Protein AF-A0A8H7M892-F1 (afdb_monomer)

Mean predicted aligned error: 19.53 Å

Secondary structure (DSSP, 8-state):
--PPP----TTHHHHHHHHHHHHHHHHHHHT-EEEEEETTEEEEEETTT-PBEEESSSS--TTEEEEE-SSS----EEEEE-SSSEEEEETTTTEEEEEGGG---TTPPEEEEE--TT-GGG-B----------SSPP--HHHHHHHHHHHHHHHHHHHHHHHHHHHHHHHHHHHHHHHHHHHHHHHHHT-TTHHHHHHHHHHHHHHHHHHHHHHHHHHHHHHHHHHHHHS--SSPPP--S-SSS-----------------PPP---------------------------------------------------------PPP---------------PPPPP--

Structure (mmCIF, N/CA/C/O backbone):
data_AF-A0A8H7M892-F1
#
_entry.id   AF-A0A8H7M892-F1
#
loop_
_atom_site.group_PDB
_atom_site.id
_atom_site.type_symbol
_atom_site.label_atom_id
_atom_site.label_alt_id
_atom_site.label_comp_id
_atom_site.label_asym_id
_atom_site.label_entity_id
_atom_site.label_seq_id
_atom_site.pdbx_PDB_ins_code
_atom_site.Cartn_x
_atom_site.Cartn_y
_atom_site.Cartn_z
_atom_site.occupancy
_atom_site.B_iso_or_equiv
_atom_site.auth_seq_id
_atom_site.auth_comp_id
_atom_site.auth_asym_id
_atom_site.auth_atom_id
_atom_site.pdbx_PDB_model_num
ATOM 1 N N . MET A 1 1 ? 51.192 41.213 -61.989 1.00 39.09 1 MET A N 1
ATOM 2 C CA . MET A 1 1 ? 50.758 39.803 -61.900 1.00 39.09 1 MET A CA 1
ATOM 3 C C . MET A 1 1 ? 50.882 39.380 -60.449 1.00 39.09 1 MET A C 1
ATOM 5 O O . MET A 1 1 ? 51.997 39.334 -59.954 1.00 39.09 1 MET A O 1
ATOM 9 N N . LEU A 1 2 ? 49.764 39.159 -59.760 1.00 40.09 2 LEU A N 1
ATOM 10 C CA . LEU A 1 2 ? 49.731 38.589 -58.412 1.00 40.09 2 LEU A CA 1
ATOM 11 C C . LEU A 1 2 ? 48.909 37.305 -58.507 1.00 40.09 2 LEU A C 1
ATOM 13 O O . LEU A 1 2 ? 47.739 37.358 -58.877 1.00 40.09 2 LEU A O 1
ATOM 17 N N . ALA A 1 3 ? 49.555 36.170 -58.257 1.00 42.19 3 ALA A N 1
ATOM 18 C CA . ALA A 1 3 ? 48.917 34.866 -58.178 1.00 42.19 3 ALA A CA 1
ATOM 19 C C . ALA A 1 3 ? 48.566 34.595 -56.711 1.00 42.19 3 ALA A C 1
ATOM 21 O O . ALA A 1 3 ? 49.449 34.562 -55.855 1.00 42.19 3 ALA A O 1
ATOM 22 N N . THR A 1 4 ? 47.279 34.437 -56.419 1.00 51.75 4 THR A N 1
ATOM 23 C CA . THR A 1 4 ? 46.769 34.022 -55.110 1.00 51.75 4 THR A CA 1
ATOM 24 C C . THR A 1 4 ? 46.728 32.498 -55.040 1.00 51.75 4 THR A C 1
ATOM 26 O O . THR A 1 4 ? 46.037 31.846 -55.819 1.00 51.75 4 THR A O 1
ATOM 29 N N . SER A 1 5 ? 47.501 31.945 -54.104 1.00 50.25 5 SER A N 1
ATOM 30 C CA . SER A 1 5 ? 47.521 30.524 -53.751 1.00 50.25 5 SER A CA 1
ATOM 31 C C . SER A 1 5 ? 46.254 30.159 -52.974 1.00 50.25 5 SER A C 1
ATOM 33 O O . SER A 1 5 ? 45.922 30.806 -51.982 1.00 50.25 5 SER A O 1
ATOM 35 N N . SER A 1 6 ? 45.545 29.133 -53.442 1.00 57.03 6 SER A N 1
ATOM 36 C CA . SER A 1 6 ? 44.410 28.511 -52.764 1.00 57.03 6 SER A CA 1
ATOM 37 C C . SER A 1 6 ? 44.927 27.297 -51.992 1.00 57.03 6 SER A C 1
ATOM 39 O O . SER A 1 6 ? 45.112 26.226 -52.563 1.00 57.03 6 SER A O 1
ATOM 41 N N . GLU A 1 7 ? 45.173 27.466 -50.694 1.00 59.09 7 GLU A N 1
ATOM 42 C CA . GLU A 1 7 ? 45.377 26.346 -49.772 1.00 59.09 7 GLU A CA 1
ATOM 43 C C . GLU A 1 7 ? 44.010 25.775 -49.378 1.00 59.09 7 GLU A C 1
ATOM 45 O O . GLU A 1 7 ? 43.224 26.400 -48.667 1.00 59.09 7 GLU A O 1
ATOM 50 N N . ALA A 1 8 ? 43.702 24.585 -49.889 1.00 56.28 8 ALA A N 1
ATOM 51 C CA . ALA A 1 8 ? 42.563 23.797 -49.446 1.00 56.28 8 ALA A CA 1
ATOM 52 C C . ALA A 1 8 ? 42.912 23.120 -48.110 1.00 56.28 8 ALA A C 1
ATOM 54 O O . ALA A 1 8 ? 43.904 22.402 -48.033 1.00 56.28 8 ALA A O 1
ATOM 55 N N . TYR A 1 9 ? 42.098 23.339 -47.073 1.00 50.78 9 TYR A N 1
ATOM 56 C CA . TYR A 1 9 ? 42.238 22.724 -45.748 1.00 50.78 9 TYR A CA 1
ATOM 57 C C . TYR A 1 9 ? 41.575 21.328 -45.711 1.00 50.78 9 TYR A C 1
ATOM 59 O O . TYR A 1 9 ? 40.346 21.251 -45.723 1.00 50.78 9 TYR A O 1
ATOM 67 N N . PRO A 1 10 ? 42.324 20.212 -45.605 1.00 55.47 10 PRO A N 1
ATOM 68 C CA . PRO A 1 10 ? 41.753 18.859 -45.597 1.00 55.47 10 PRO A CA 1
ATOM 69 C C . PRO A 1 10 ? 41.253 18.365 -44.220 1.00 55.47 10 PRO A C 1
ATOM 71 O O . PRO A 1 10 ? 40.830 17.219 -44.103 1.00 55.47 10 PRO A O 1
ATOM 74 N N . ASN A 1 11 ? 41.254 19.191 -43.166 1.00 56.25 11 ASN A N 1
ATOM 75 C CA . ASN A 1 11 ? 40.995 18.721 -41.791 1.00 56.25 11 ASN A CA 1
ATOM 76 C C . ASN A 1 11 ? 39.527 18.734 -41.324 1.00 56.25 11 ASN A C 1
ATOM 78 O O . ASN A 1 11 ? 39.235 18.230 -40.244 1.00 56.25 11 ASN A O 1
ATOM 82 N N . GLN A 1 12 ? 38.578 19.240 -42.114 1.00 55.75 12 GLN A N 1
ATOM 83 C CA . GLN A 1 12 ? 37.197 19.420 -41.635 1.00 55.75 12 GLN A CA 1
ATOM 84 C C . GLN A 1 12 ? 36.332 18.143 -41.697 1.00 55.75 12 GLN A C 1
ATOM 86 O O . GLN A 1 12 ? 35.279 18.058 -41.067 1.00 55.75 12 GLN A O 1
ATOM 91 N N . GLN A 1 13 ? 36.770 17.117 -42.432 1.00 56.41 13 GLN A N 1
ATOM 92 C CA . GLN A 1 13 ? 35.988 15.890 -42.629 1.00 56.41 13 GLN A CA 1
ATOM 93 C C . GLN A 1 13 ? 36.158 14.872 -41.485 1.00 56.41 13 GLN A C 1
ATOM 95 O O . GLN A 1 13 ? 35.236 14.106 -41.204 1.00 56.41 13 GLN A O 1
ATOM 100 N N . VAL A 1 14 ? 37.301 14.888 -40.788 1.00 60.62 14 VAL A N 1
ATOM 101 C CA . VAL A 1 14 ? 37.589 13.968 -39.671 1.00 60.62 14 VAL A CA 1
ATOM 102 C C . VAL A 1 14 ? 36.881 14.414 -38.385 1.00 60.62 14 VAL A C 1
ATOM 104 O O . VAL A 1 14 ? 36.340 13.578 -37.662 1.00 60.62 14 VAL A O 1
ATOM 107 N N . GLU A 1 15 ? 36.783 15.723 -38.135 1.00 57.00 15 GLU A N 1
ATOM 108 C CA . GLU A 1 15 ? 36.065 16.259 -36.966 1.00 57.00 15 GLU A CA 1
ATOM 109 C C . GLU A 1 15 ? 34.547 16.015 -37.045 1.00 57.00 15 GLU A C 1
ATOM 111 O O . GLU A 1 15 ? 33.922 15.651 -36.045 1.00 57.00 15 GLU A O 1
ATOM 116 N N . ASN A 1 16 ? 33.953 16.102 -38.241 1.00 56.72 16 ASN A N 1
ATOM 117 C CA . ASN A 1 16 ? 32.520 15.851 -38.433 1.00 56.72 16 ASN A CA 1
ATOM 118 C C . ASN A 1 16 ? 32.127 14.382 -38.194 1.00 56.72 16 ASN A C 1
ATOM 120 O O . ASN A 1 16 ? 31.039 14.116 -37.684 1.00 56.72 16 ASN A O 1
ATOM 124 N N . MET A 1 17 ? 33.012 13.425 -38.497 1.00 46.44 17 MET A N 1
ATOM 125 C CA . MET A 1 17 ? 32.740 11.994 -38.299 1.00 46.44 17 MET A CA 1
ATOM 126 C C . MET A 1 17 ? 32.740 11.603 -36.808 1.00 46.44 17 MET A C 1
ATOM 128 O O . MET A 1 17 ? 31.948 10.760 -36.377 1.00 46.44 17 MET A O 1
ATOM 132 N N . HIS A 1 18 ? 33.575 12.263 -35.998 1.00 56.28 18 HIS A N 1
ATOM 133 C CA . HIS A 1 18 ? 33.650 12.035 -34.552 1.00 56.28 18 HIS A CA 1
ATOM 134 C C . HIS A 1 18 ? 32.430 12.617 -33.800 1.00 56.28 18 HIS A C 1
ATOM 136 O O . HIS A 1 18 ? 31.985 12.059 -32.790 1.00 56.28 18 HIS A O 1
ATOM 142 N N . TYR A 1 19 ? 31.833 13.700 -34.312 1.00 49.53 19 TYR A N 1
ATOM 143 C CA . TYR A 1 19 ? 30.620 14.312 -33.748 1.00 49.53 19 TYR A CA 1
ATOM 144 C C . TYR A 1 19 ? 29.343 13.493 -33.999 1.00 49.53 19 TYR A C 1
ATOM 146 O O . TYR A 1 19 ? 28.510 13.349 -33.105 1.00 49.53 19 TYR A O 1
ATOM 154 N N . THR A 1 20 ? 29.182 12.893 -35.180 1.00 54.59 20 THR A N 1
ATOM 155 C CA . THR A 1 20 ? 27.996 12.065 -35.471 1.00 54.59 20 THR A CA 1
ATOM 156 C C . THR A 1 20 ? 27.984 10.759 -34.677 1.00 54.59 20 THR A C 1
ATOM 158 O O . THR A 1 20 ? 26.937 10.357 -34.171 1.00 54.59 20 THR A O 1
ATOM 161 N N . ALA A 1 21 ? 29.147 10.125 -34.488 1.00 57.72 21 ALA A N 1
ATOM 162 C CA . ALA A 1 21 ? 29.249 8.896 -33.699 1.00 57.72 21 ALA A CA 1
ATOM 163 C C . ALA A 1 21 ? 28.888 9.127 -32.219 1.00 57.72 21 ALA A C 1
ATOM 165 O O . ALA A 1 21 ? 28.194 8.315 -31.608 1.00 57.72 21 ALA A O 1
ATOM 166 N N . THR A 1 22 ? 29.304 10.262 -31.648 1.00 59.00 22 THR A N 1
ATOM 167 C CA . THR A 1 22 ? 29.001 10.615 -30.251 1.00 59.00 22 THR A CA 1
ATOM 168 C C . THR A 1 22 ? 27.529 10.990 -30.038 1.00 59.00 22 THR A C 1
ATOM 170 O O . THR A 1 22 ? 26.956 10.649 -28.998 1.00 59.00 22 THR A O 1
ATOM 173 N N . TYR A 1 23 ? 26.869 11.613 -31.021 1.00 54.88 23 TYR A N 1
ATOM 174 C CA . TYR A 1 23 ? 25.436 11.919 -30.941 1.00 54.88 23 TYR A CA 1
ATOM 175 C C . TYR A 1 23 ? 24.555 10.656 -30.969 1.00 54.88 23 TYR A C 1
ATOM 177 O O . TYR A 1 23 ? 23.665 10.502 -30.132 1.00 54.88 23 TYR A O 1
ATOM 185 N N . GLU A 1 24 ? 24.837 9.703 -31.860 1.00 63.19 24 GLU A N 1
ATOM 186 C CA . GLU A 1 24 ? 24.069 8.449 -31.918 1.00 63.19 24 GLU A CA 1
ATOM 187 C C . GLU A 1 24 ? 24.306 7.568 -30.680 1.00 63.19 24 GLU A C 1
ATOM 189 O O . GLU A 1 24 ? 23.359 7.020 -30.109 1.00 63.19 24 GLU A O 1
ATOM 194 N N . LEU A 1 25 ? 25.545 7.520 -30.172 1.00 61.12 25 LEU A N 1
ATOM 195 C CA . LEU A 1 25 ? 25.858 6.856 -28.901 1.00 61.12 25 LEU A CA 1
ATOM 196 C C . LEU A 1 25 ? 25.096 7.480 -27.723 1.00 61.12 25 LEU A C 1
ATOM 198 O O . LEU A 1 25 ? 24.541 6.758 -26.892 1.00 61.12 25 LEU A O 1
ATOM 202 N N . THR A 1 26 ? 25.019 8.812 -27.647 1.00 61.31 26 THR A N 1
ATOM 203 C CA . THR A 1 26 ? 24.289 9.485 -26.560 1.00 61.31 26 THR A CA 1
ATOM 204 C C . THR A 1 26 ? 22.780 9.309 -26.672 1.00 61.31 26 THR A C 1
ATOM 206 O O . THR A 1 26 ? 22.129 9.151 -25.642 1.00 61.31 26 THR A O 1
ATOM 209 N N . LYS A 1 27 ? 22.211 9.260 -27.880 1.00 72.12 27 LYS A N 1
ATOM 210 C CA . LYS A 1 27 ? 20.790 8.947 -28.085 1.00 72.12 27 LYS A CA 1
ATOM 211 C C . LYS A 1 27 ? 20.458 7.517 -27.648 1.00 72.12 27 LYS A C 1
ATOM 213 O O . LYS A 1 27 ? 19.440 7.304 -26.993 1.00 72.12 27 LYS A O 1
ATOM 218 N N . PHE A 1 28 ? 21.345 6.564 -27.933 1.00 68.81 28 PHE A N 1
ATOM 219 C CA . PHE A 1 28 ? 21.164 5.163 -27.555 1.00 68.81 28 PHE A CA 1
ATOM 220 C C . PHE A 1 28 ? 21.273 4.929 -26.042 1.00 68.81 28 PHE A C 1
ATOM 222 O O . PHE A 1 28 ? 20.534 4.122 -25.487 1.00 68.81 28 PHE A O 1
ATOM 229 N N . LEU A 1 29 ? 22.153 5.647 -25.336 1.00 70.38 29 LEU A N 1
ATOM 230 C CA . LEU A 1 29 ? 22.289 5.499 -23.880 1.00 70.38 29 LEU A CA 1
ATOM 231 C C . LEU A 1 29 ? 21.086 6.051 -23.097 1.00 70.38 29 LEU A C 1
ATOM 233 O O . LEU A 1 29 ? 20.764 5.506 -22.041 1.00 70.38 29 LEU A O 1
ATOM 237 N N . ARG A 1 30 ? 20.374 7.059 -23.627 1.00 80.38 30 ARG A N 1
ATOM 238 C CA . ARG A 1 30 ? 19.186 7.651 -22.972 1.00 80.38 30 ARG A CA 1
ATOM 239 C C . ARG A 1 30 ? 18.051 6.656 -22.761 1.00 80.38 30 ARG A C 1
ATOM 241 O O . ARG A 1 30 ? 17.267 6.829 -21.832 1.00 80.38 30 ARG A O 1
ATOM 248 N N . ILE A 1 31 ? 17.966 5.634 -23.609 1.00 88.56 31 ILE A N 1
ATOM 249 C CA . ILE A 1 31 ? 16.867 4.661 -23.624 1.00 88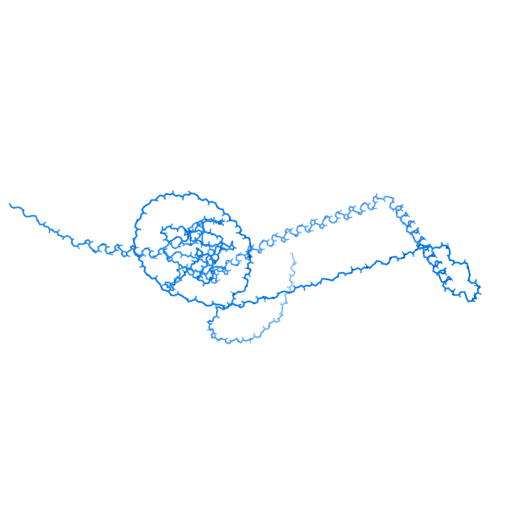.56 31 ILE A CA 1
ATOM 250 C C . ILE A 1 31 ? 17.218 3.329 -22.951 1.00 88.56 31 ILE A C 1
ATOM 252 O O . ILE A 1 31 ? 16.390 2.421 -22.940 1.00 88.56 31 ILE A O 1
ATOM 256 N N . LYS A 1 32 ? 18.421 3.190 -22.379 1.00 92.94 32 LYS A N 1
ATOM 257 C CA . LYS A 1 32 ? 18.807 1.979 -21.648 1.00 92.94 32 LYS A CA 1
ATOM 258 C C . LYS A 1 32 ? 18.407 2.070 -20.181 1.00 92.94 32 LYS A C 1
ATOM 260 O O . LYS A 1 32 ? 18.614 3.094 -19.524 1.00 92.94 32 LYS A O 1
ATOM 265 N N . TRP A 1 33 ? 17.918 0.951 -19.652 1.00 94.88 33 TRP A N 1
ATOM 266 C CA . TRP A 1 33 ? 17.454 0.839 -18.274 1.00 94.88 33 TRP A CA 1
ATOM 267 C C . TRP A 1 33 ? 17.982 -0.434 -17.617 1.00 94.88 33 TRP A C 1
ATOM 269 O O . TRP A 1 33 ? 17.914 -1.513 -18.202 1.00 94.88 33 TRP A O 1
ATOM 279 N N . TYR A 1 34 ? 18.453 -0.312 -16.379 1.00 93.62 34 TYR A N 1
ATOM 280 C CA . TYR A 1 34 ? 18.669 -1.442 -15.485 1.00 93.62 34 TYR A CA 1
ATOM 281 C C . TYR A 1 34 ? 17.374 -1.750 -14.741 1.00 93.62 34 TYR A C 1
ATOM 283 O O . TYR A 1 34 ? 16.758 -0.852 -14.167 1.00 93.62 34 TYR A O 1
ATOM 291 N N . ILE A 1 35 ? 16.972 -3.019 -14.730 1.00 93.69 35 ILE A N 1
ATOM 292 C CA . ILE A 1 35 ? 15.803 -3.505 -13.995 1.00 93.69 35 ILE A CA 1
ATOM 293 C C . ILE A 1 35 ? 16.316 -4.429 -12.895 1.00 93.69 35 ILE A C 1
ATOM 295 O O . ILE A 1 35 ? 16.811 -5.520 -13.171 1.00 93.69 35 ILE A O 1
ATOM 299 N N . GLN A 1 36 ? 16.201 -3.991 -11.647 1.00 91.00 36 GLN A N 1
ATOM 300 C CA . GLN A 1 36 ? 16.708 -4.714 -10.486 1.00 91.00 36 GLN A CA 1
ATOM 301 C C . GLN A 1 36 ? 15.559 -5.070 -9.557 1.00 91.00 36 GLN A C 1
ATOM 303 O O . GLN A 1 36 ? 14.720 -4.231 -9.244 1.00 91.00 36 GLN A O 1
ATOM 308 N N . ARG A 1 37 ? 15.518 -6.315 -9.084 1.00 89.56 37 ARG A N 1
ATOM 309 C CA . ARG A 1 37 ? 14.525 -6.733 -8.091 1.00 89.56 37 ARG A CA 1
ATOM 310 C C . ARG A 1 37 ? 14.767 -5.985 -6.777 1.00 89.56 37 ARG A C 1
ATOM 312 O O . ARG A 1 37 ? 15.890 -5.980 -6.286 1.00 89.56 37 ARG A O 1
ATOM 319 N N . SER A 1 38 ? 13.727 -5.393 -6.199 1.00 85.69 38 SER A N 1
ATOM 320 C CA . SER A 1 38 ? 13.792 -4.770 -4.872 1.00 85.69 38 SER A CA 1
ATOM 321 C C . SER A 1 38 ? 12.447 -4.909 -4.167 1.00 85.69 38 SER A C 1
ATOM 323 O O . SER A 1 38 ? 11.391 -4.766 -4.783 1.00 85.69 38 SER A O 1
ATOM 325 N N . GLY A 1 39 ? 12.475 -5.276 -2.884 1.00 87.44 39 GLY A N 1
ATOM 326 C CA . GLY A 1 39 ? 11.256 -5.530 -2.114 1.00 87.44 39 GLY A CA 1
ATOM 327 C C . GLY A 1 39 ? 10.320 -6.550 -2.783 1.00 87.44 39 GLY A C 1
ATOM 328 O O . GLY A 1 39 ? 10.709 -7.695 -3.040 1.00 87.44 39 GLY A O 1
ATOM 329 N N . LYS A 1 40 ? 9.073 -6.127 -3.038 1.00 88.94 40 LYS A N 1
ATOM 330 C CA . LYS A 1 40 ? 8.034 -6.917 -3.730 1.00 88.94 40 LYS A CA 1
ATOM 331 C C . LYS A 1 40 ? 8.011 -6.708 -5.253 1.00 88.94 40 LYS A C 1
ATOM 333 O O . LYS A 1 40 ? 7.220 -7.360 -5.934 1.00 88.94 40 LYS A O 1
ATOM 338 N N . GLY A 1 41 ? 8.835 -5.810 -5.784 1.00 94.12 41 GLY A N 1
ATOM 339 C CA . GLY A 1 41 ? 8.811 -5.405 -7.184 1.00 94.12 41 GLY A CA 1
ATOM 340 C C . GLY A 1 41 ? 10.211 -5.219 -7.759 1.00 94.12 41 GLY A C 1
ATOM 341 O O . GLY A 1 41 ? 11.135 -5.998 -7.498 1.00 94.12 41 GLY A O 1
ATOM 342 N N . TYR A 1 42 ? 10.340 -4.189 -8.580 1.00 95.00 42 TYR A N 1
ATOM 343 C CA . TYR A 1 42 ? 11.532 -3.840 -9.325 1.00 95.00 42 TYR A CA 1
ATOM 344 C C . TYR A 1 42 ? 11.805 -2.348 -9.195 1.00 95.00 42 TYR A C 1
ATOM 346 O O . TYR A 1 42 ? 10.892 -1.530 -9.245 1.00 95.00 42 TYR A O 1
ATOM 354 N N . LYS A 1 43 ? 13.079 -1.993 -9.108 1.00 94.00 43 LYS A N 1
ATOM 355 C CA . LYS A 1 43 ? 13.559 -0.641 -9.350 1.00 94.00 43 LYS A CA 1
ATOM 356 C C . LYS A 1 43 ? 14.073 -0.574 -10.780 1.00 94.00 43 LYS A C 1
ATOM 358 O O . LYS A 1 43 ? 14.742 -1.496 -11.250 1.00 94.00 43 LYS A O 1
ATOM 363 N N . ILE A 1 44 ? 13.750 0.513 -11.466 1.00 95.19 44 ILE A N 1
ATOM 364 C CA . ILE A 1 44 ? 14.128 0.728 -12.862 1.00 95.19 44 ILE A CA 1
ATOM 365 C C . ILE A 1 44 ? 15.025 1.964 -12.899 1.00 95.19 44 ILE A C 1
ATOM 367 O O . ILE A 1 44 ? 14.578 3.053 -12.551 1.00 95.19 44 ILE A O 1
ATOM 371 N N . LYS A 1 45 ? 16.299 1.804 -13.260 1.00 94.12 45 LYS A N 1
ATOM 372 C CA . LYS A 1 45 ? 17.323 2.860 -13.219 1.00 94.12 45 LYS A CA 1
ATOM 373 C C . LYS A 1 45 ? 17.801 3.183 -14.624 1.00 94.12 45 LYS A C 1
ATOM 375 O O . LYS A 1 45 ? 18.159 2.279 -15.372 1.00 94.12 45 LYS A O 1
ATOM 380 N N . ASN A 1 46 ? 17.819 4.458 -14.994 1.00 93.94 46 ASN A N 1
ATOM 381 C CA . ASN A 1 46 ? 18.356 4.868 -16.285 1.00 93.94 46 ASN A CA 1
ATOM 382 C C . ASN A 1 46 ? 19.879 4.693 -16.293 1.00 93.94 46 ASN A C 1
ATOM 384 O O . ASN A 1 46 ? 20.557 5.144 -15.367 1.00 93.94 46 ASN A O 1
ATOM 388 N N . VAL A 1 47 ? 20.417 4.056 -17.336 1.00 90.12 47 VAL A N 1
ATOM 389 C CA . VAL A 1 47 ? 21.857 3.763 -17.423 1.00 90.12 47 VAL A CA 1
ATOM 390 C C . VAL A 1 47 ? 22.678 5.046 -17.532 1.00 90.12 47 VAL A C 1
ATOM 392 O O . VAL A 1 47 ? 23.731 5.149 -16.911 1.00 90.12 47 VAL A O 1
ATOM 395 N N . GLN A 1 48 ? 22.204 6.034 -18.295 1.00 89.75 48 GLN A N 1
ATOM 396 C CA . GLN A 1 48 ? 22.966 7.253 -18.553 1.00 89.75 48 GLN A CA 1
ATOM 397 C C . GLN A 1 48 ? 22.949 8.225 -17.379 1.00 89.75 48 GLN A C 1
ATOM 399 O O . GLN A 1 48 ? 23.992 8.762 -17.017 1.00 89.75 48 GLN A O 1
ATOM 404 N N . SER A 1 49 ? 21.771 8.506 -16.819 1.00 91.62 49 SER A N 1
ATOM 405 C CA . SER A 1 49 ? 21.660 9.481 -15.731 1.00 91.62 49 SER A CA 1
ATOM 406 C C . SER A 1 49 ? 21.967 8.87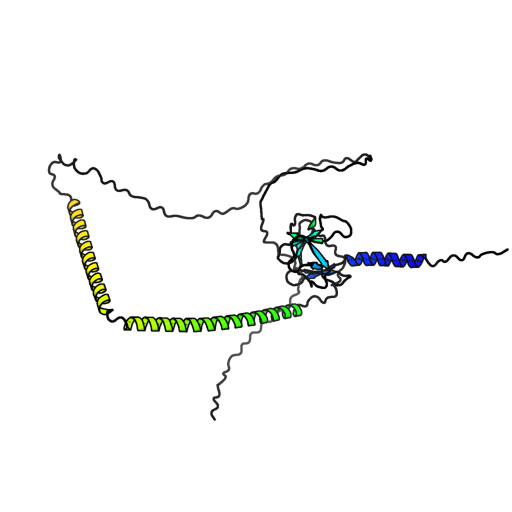5 -14.364 1.00 91.62 49 SER A C 1
ATOM 408 O O . SER A 1 49 ? 22.234 9.611 -13.419 1.00 91.62 49 SER A O 1
ATOM 410 N N . GLY A 1 50 ? 21.901 7.547 -14.233 1.00 91.00 50 GLY A N 1
ATOM 411 C CA . GLY A 1 50 ? 21.987 6.872 -12.942 1.00 91.00 50 GLY A CA 1
ATOM 412 C C . GLY A 1 50 ? 20.797 7.174 -12.025 1.00 91.00 50 GLY A C 1
ATOM 413 O O . GLY A 1 50 ? 20.867 6.907 -10.829 1.00 91.00 50 GLY A O 1
ATOM 414 N N . VAL A 1 51 ? 19.710 7.733 -12.563 1.00 93.62 51 VAL A N 1
ATOM 415 C CA . VAL A 1 51 ? 18.521 8.130 -11.803 1.00 93.62 51 VAL A CA 1
ATOM 416 C C . VAL A 1 51 ? 17.404 7.111 -12.000 1.00 93.62 51 VAL A C 1
ATOM 418 O O . VAL A 1 51 ? 17.243 6.528 -13.075 1.00 93.62 51 VAL A O 1
ATOM 421 N N . TYR A 1 52 ? 16.617 6.901 -10.950 1.00 95.19 52 TYR A N 1
ATOM 422 C CA . TYR A 1 52 ? 15.495 5.975 -10.957 1.00 95.19 52 TYR A CA 1
ATOM 423 C C . TYR A 1 52 ? 14.268 6.535 -11.670 1.00 95.19 52 TYR A C 1
ATOM 425 O O . TYR A 1 52 ? 13.950 7.722 -11.565 1.00 95.19 52 TYR A O 1
ATOM 433 N N . LEU A 1 53 ? 13.560 5.644 -12.359 1.00 96.50 53 LEU A N 1
ATOM 434 C CA . LEU A 1 53 ? 12.206 5.869 -12.828 1.00 96.50 53 LEU A CA 1
ATOM 435 C C . LEU A 1 53 ? 11.292 6.032 -11.611 1.00 96.50 53 LEU A C 1
ATOM 437 O O . LEU A 1 53 ? 11.225 5.150 -10.749 1.00 96.50 53 LEU A O 1
ATOM 441 N N . SER A 1 54 ? 10.597 7.159 -11.545 1.00 96.31 54 SER A N 1
ATOM 442 C CA . SER A 1 54 ? 9.720 7.509 -10.436 1.00 96.31 54 SER A CA 1
ATOM 443 C C . SER A 1 54 ? 8.522 8.326 -10.922 1.00 96.31 54 SER A C 1
ATOM 445 O O . SER A 1 54 ? 8.508 8.880 -12.025 1.00 96.31 54 SER A O 1
ATOM 447 N N . SER A 1 55 ? 7.499 8.378 -10.077 1.00 95.88 55 SER A N 1
ATOM 448 C CA . SER A 1 55 ? 6.363 9.281 -10.236 1.00 95.88 55 SER A CA 1
ATOM 449 C C . SER A 1 55 ? 6.761 10.678 -9.758 1.00 95.88 55 SER A C 1
ATOM 451 O O . SER A 1 55 ? 7.416 10.818 -8.726 1.00 95.88 55 SER A O 1
ATOM 453 N N . TYR A 1 56 ? 6.314 11.725 -10.453 1.00 95.38 56 TYR A N 1
ATOM 454 C CA . TYR A 1 56 ? 6.495 13.115 -9.999 1.00 95.38 56 TYR A CA 1
ATOM 455 C C . TYR A 1 56 ? 5.536 13.519 -8.860 1.00 95.38 56 TYR A C 1
ATOM 457 O O . TYR A 1 56 ? 5.498 14.677 -8.449 1.00 95.38 56 TYR A O 1
ATOM 465 N N . SER A 1 57 ? 4.743 12.577 -8.342 1.00 94.25 57 SER A N 1
ATOM 466 C CA . SER A 1 57 ? 3.867 12.767 -7.185 1.00 94.25 57 SER A CA 1
ATOM 467 C C . SER A 1 57 ? 3.965 11.571 -6.232 1.00 94.25 57 SER A C 1
ATOM 469 O O . SER A 1 57 ? 3.894 10.434 -6.705 1.00 94.25 57 SER A O 1
ATOM 471 N N . PRO A 1 58 ? 4.043 11.794 -4.904 1.00 90.81 58 PRO A N 1
ATOM 472 C CA . PRO A 1 58 ? 3.972 10.718 -3.911 1.00 90.81 58 PRO A CA 1
ATOM 473 C C . PRO A 1 58 ? 2.581 10.071 -3.832 1.00 90.81 58 PRO A C 1
ATOM 475 O O . PRO A 1 58 ? 2.457 8.959 -3.339 1.00 90.81 58 PRO A O 1
ATOM 478 N N . ASN A 1 59 ? 1.545 10.761 -4.321 1.00 94.00 59 ASN A N 1
ATOM 479 C CA . ASN A 1 59 ? 0.171 10.268 -4.405 1.00 94.00 59 ASN A CA 1
ATOM 480 C C . ASN A 1 59 ? -0.288 10.376 -5.867 1.00 94.00 59 ASN A C 1
ATOM 482 O O . ASN A 1 59 ? -0.964 11.352 -6.229 1.00 94.00 59 ASN A O 1
ATOM 486 N N . PRO A 1 60 ? 0.152 9.467 -6.750 1.00 95.38 60 PRO A N 1
ATOM 487 C CA . PRO A 1 60 ? -0.137 9.582 -8.167 1.00 95.38 60 PRO A CA 1
ATOM 488 C C . PRO A 1 60 ? -1.622 9.383 -8.463 1.00 95.38 60 PRO A C 1
ATOM 490 O O . PRO A 1 60 ? -2.273 8.439 -8.019 1.00 95.38 60 PRO A O 1
ATOM 493 N N . LYS A 1 61 ? -2.155 10.280 -9.283 1.00 96.88 61 LYS A N 1
ATOM 494 C CA . LYS A 1 61 ? -3.471 10.170 -9.918 1.00 96.88 61 LYS A CA 1
ATOM 495 C C . LYS A 1 61 ? -3.300 9.808 -11.394 1.00 96.88 61 LYS A C 1
ATOM 497 O O . LYS A 1 61 ? -2.180 9.781 -11.906 1.00 96.88 61 LYS A O 1
ATOM 502 N N . ASN A 1 62 ? -4.404 9.565 -12.089 1.00 97.25 62 ASN A N 1
ATOM 503 C CA . ASN A 1 62 ? -4.364 9.440 -13.545 1.00 97.25 62 ASN A CA 1
ATOM 504 C C . ASN A 1 62 ? -3.773 10.716 -14.163 1.00 97.25 62 ASN A C 1
ATOM 506 O O . ASN A 1 62 ? -3.992 11.809 -13.637 1.00 97.25 62 ASN A O 1
ATOM 510 N N . ALA A 1 63 ? -3.011 10.558 -15.244 1.00 96.75 63 ALA A N 1
ATOM 511 C CA . ALA A 1 63 ? -2.207 11.607 -15.876 1.00 96.75 63 ALA A CA 1
ATOM 512 C C . ALA A 1 63 ? -1.017 12.118 -15.040 1.00 96.75 63 ALA A C 1
ATOM 514 O O . ALA A 1 63 ? -0.447 13.152 -15.376 1.00 96.75 63 ALA A O 1
ATOM 515 N N . THR A 1 64 ? -0.607 11.437 -13.962 1.00 97.50 64 THR A N 1
ATOM 516 C CA . THR A 1 64 ? 0.617 11.843 -13.245 1.00 97.50 64 THR A CA 1
ATOM 517 C C . THR A 1 64 ? 1.838 11.534 -14.107 1.00 97.50 64 THR A C 1
ATOM 519 O O . THR A 1 64 ? 1.987 10.375 -14.491 1.00 97.50 64 THR A O 1
ATOM 522 N N . PRO A 1 65 ? 2.724 12.502 -14.403 1.00 96.69 65 PRO A N 1
ATOM 523 C CA . PRO A 1 65 ? 3.918 12.245 -15.202 1.00 96.69 65 PRO A CA 1
ATOM 524 C C . PRO A 1 65 ? 4.847 11.213 -14.557 1.00 96.69 65 PRO A C 1
ATOM 526 O O . PRO A 1 65 ? 4.998 11.174 -13.330 1.00 96.69 65 PRO A O 1
ATOM 529 N N . VAL A 1 66 ? 5.505 10.416 -15.397 1.00 96.94 66 VAL A N 1
ATOM 530 C CA . VAL A 1 66 ? 6.541 9.451 -15.004 1.00 96.94 66 VAL A CA 1
ATOM 531 C C . VAL A 1 66 ? 7.836 9.778 -15.732 1.00 96.94 66 VAL A C 1
ATOM 533 O O . VAL A 1 66 ? 7.837 10.082 -16.922 1.00 96.94 66 VAL A O 1
ATOM 536 N N . GLY A 1 67 ? 8.958 9.695 -15.025 1.00 95.50 67 GLY A N 1
ATOM 537 C CA . GLY A 1 67 ? 10.273 9.933 -15.606 1.00 95.50 67 GLY A CA 1
ATOM 538 C C . GLY A 1 67 ? 11.387 9.682 -14.605 1.00 95.50 67 GLY A C 1
ATOM 539 O O . GLY A 1 67 ? 11.176 9.073 -13.559 1.00 95.50 67 GLY A O 1
ATOM 540 N N . THR A 1 68 ? 12.596 10.133 -14.923 1.00 94.19 68 THR A N 1
ATOM 541 C CA . THR A 1 68 ? 13.717 10.055 -13.985 1.00 94.19 68 THR A CA 1
ATOM 542 C C . THR A 1 68 ? 13.662 11.214 -12.998 1.00 94.19 68 THR A C 1
ATOM 544 O O . THR A 1 68 ? 13.671 12.370 -13.422 1.00 94.19 68 THR A O 1
ATOM 547 N N . SER A 1 69 ? 13.666 10.931 -11.695 1.00 92.06 69 SER A N 1
ATOM 548 C CA . SER A 1 69 ? 13.676 11.973 -10.664 1.00 92.06 69 SER A CA 1
ATOM 549 C C . SER A 1 69 ? 14.714 11.711 -9.574 1.00 92.06 69 SER A C 1
ATOM 551 O O . SER A 1 69 ? 14.754 10.635 -8.983 1.00 92.06 69 SER A O 1
ATOM 553 N N . LEU A 1 70 ? 15.529 12.731 -9.284 1.00 89.25 70 LEU A N 1
ATOM 554 C CA . LEU A 1 70 ? 16.451 12.743 -8.143 1.00 89.25 70 LEU A CA 1
ATOM 555 C C . LEU A 1 70 ? 15.725 12.987 -6.813 1.00 89.25 70 LEU A C 1
ATOM 557 O O . LEU A 1 70 ? 16.216 12.590 -5.762 1.00 89.25 70 LEU A O 1
ATOM 561 N N . THR A 1 71 ? 14.569 13.652 -6.850 1.00 89.19 71 THR A N 1
ATOM 562 C CA . THR A 1 71 ? 13.838 14.087 -5.653 1.00 89.19 71 THR A CA 1
ATOM 563 C C . THR A 1 71 ? 12.862 13.035 -5.141 1.00 89.19 71 THR A C 1
ATOM 565 O O . THR A 1 71 ? 12.604 12.985 -3.943 1.00 89.19 71 THR A O 1
ATOM 568 N N . HIS A 1 72 ? 12.314 12.194 -6.023 1.00 85.00 72 HIS A N 1
ATOM 569 C CA . HIS A 1 72 ? 11.247 11.249 -5.672 1.00 85.00 72 HIS A CA 1
ATOM 570 C C . HIS A 1 72 ? 11.729 9.835 -5.323 1.00 85.00 72 HIS A C 1
ATOM 572 O O . HIS A 1 72 ? 10.901 8.953 -5.114 1.00 85.00 72 HIS A O 1
ATOM 578 N N . GLY A 1 73 ? 13.045 9.627 -5.199 1.00 83.44 73 GLY A N 1
ATOM 579 C CA . GLY A 1 73 ? 13.637 8.347 -4.802 1.00 83.44 73 GLY A CA 1
ATOM 580 C C . GLY A 1 73 ? 13.290 7.172 -5.733 1.00 83.44 73 GLY A C 1
ATOM 581 O O . GLY A 1 73 ? 12.550 7.326 -6.711 1.00 83.44 73 GLY A O 1
ATOM 582 N N . PRO A 1 74 ? 13.840 5.976 -5.466 1.00 87.94 74 PRO A N 1
ATOM 583 C CA . PRO A 1 74 ? 13.431 4.770 -6.171 1.00 87.94 74 PRO A CA 1
ATOM 584 C C . PRO A 1 74 ? 11.993 4.393 -5.792 1.00 87.94 74 PRO A C 1
ATOM 586 O O . PRO A 1 74 ? 11.652 4.352 -4.611 1.00 87.94 74 PRO A O 1
ATOM 589 N N . ALA A 1 75 ? 11.173 4.084 -6.794 1.00 92.06 75 ALA A N 1
ATOM 590 C CA . ALA A 1 75 ? 9.837 3.527 -6.607 1.00 92.06 75 ALA A CA 1
ATOM 591 C C . ALA A 1 75 ? 9.834 2.009 -6.844 1.00 92.06 75 ALA A C 1
ATOM 593 O O . ALA A 1 75 ? 10.639 1.496 -7.628 1.00 92.06 75 ALA A O 1
ATOM 594 N N . ASP A 1 76 ? 8.905 1.312 -6.186 1.00 93.62 76 ASP A N 1
ATOM 595 C CA . ASP A 1 76 ? 8.648 -0.106 -6.423 1.00 93.62 76 ASP A CA 1
ATOM 596 C C . ASP A 1 76 ? 7.689 -0.266 -7.612 1.00 93.62 76 ASP A C 1
ATOM 598 O O . ASP A 1 76 ? 6.527 0.149 -7.571 1.00 93.62 76 ASP A O 1
ATOM 602 N N . TRP A 1 77 ? 8.190 -0.885 -8.678 1.00 96.88 77 TRP A N 1
ATOM 603 C CA . TRP A 1 77 ? 7.443 -1.178 -9.896 1.00 96.88 77 TRP A CA 1
ATOM 604 C C . TRP A 1 77 ? 7.113 -2.668 -9.986 1.00 96.88 77 TRP A C 1
ATOM 606 O O . TRP A 1 77 ? 7.967 -3.517 -9.738 1.00 96.88 77 TRP A O 1
ATOM 616 N N . HIS A 1 78 ? 5.905 -3.020 -10.408 1.00 96.88 78 HIS A N 1
ATOM 617 C CA . HIS A 1 78 ? 5.532 -4.406 -10.692 1.00 96.88 78 HIS A CA 1
ATOM 618 C C . HIS A 1 78 ? 5.482 -4.635 -12.199 1.00 96.88 78 HIS A C 1
ATOM 620 O O . HIS A 1 78 ? 4.744 -3.965 -12.912 1.00 96.88 78 HIS A O 1
ATOM 626 N N . ILE A 1 79 ? 6.259 -5.597 -12.696 1.00 96.81 79 ILE A N 1
ATOM 627 C CA . ILE A 1 79 ? 6.262 -5.973 -14.112 1.00 96.81 79 ILE A CA 1
ATOM 628 C C . ILE A 1 79 ? 5.401 -7.224 -14.264 1.00 96.81 79 ILE A C 1
ATOM 630 O O . ILE A 1 79 ? 5.767 -8.300 -13.792 1.00 96.81 79 ILE A O 1
ATOM 634 N N . ILE A 1 80 ? 4.244 -7.074 -14.901 1.00 96.00 80 ILE A N 1
ATOM 635 C CA . ILE A 1 80 ? 3.241 -8.132 -15.044 1.00 96.00 80 ILE A CA 1
ATOM 636 C C . ILE A 1 80 ? 3.186 -8.560 -16.504 1.00 96.00 80 ILE A C 1
ATOM 638 O O . ILE A 1 80 ? 3.068 -7.725 -17.398 1.00 96.00 80 ILE A O 1
ATOM 642 N N . ARG A 1 81 ? 3.267 -9.867 -16.756 1.00 95.88 81 ARG A N 1
ATOM 643 C CA . ARG A 1 81 ? 3.188 -10.430 -18.106 1.00 95.88 81 ARG A CA 1
ATOM 644 C C . ARG A 1 81 ? 1.766 -10.305 -18.663 1.00 95.88 81 ARG A C 1
ATOM 646 O O . ARG A 1 81 ? 0.807 -10.676 -17.991 1.00 95.88 81 ARG A O 1
ATOM 653 N N . THR A 1 82 ? 1.645 -9.839 -19.901 1.00 95.25 82 THR A N 1
ATOM 654 C CA . THR A 1 82 ? 0.402 -9.855 -20.685 1.00 95.25 82 THR A CA 1
ATOM 655 C C . THR A 1 82 ? 0.518 -10.870 -21.829 1.00 95.25 82 THR A C 1
ATOM 657 O O . THR A 1 82 ? 1.525 -11.571 -21.954 1.00 95.25 82 THR A O 1
ATOM 660 N N . HIS A 1 83 ? -0.520 -10.997 -22.660 1.00 90.88 83 HIS A N 1
ATOM 661 C CA . HIS A 1 83 ? -0.508 -11.931 -23.792 1.00 90.88 83 HIS A CA 1
ATOM 662 C C . HIS A 1 83 ? 0.530 -11.560 -24.869 1.00 90.88 83 HIS A C 1
ATOM 664 O O . HIS A 1 83 ? 1.018 -12.443 -25.567 1.00 90.88 83 HIS A O 1
ATOM 670 N N . ASP A 1 84 ? 0.903 -10.284 -24.980 1.00 93.19 84 ASP A N 1
ATOM 671 C CA . ASP A 1 84 ? 1.757 -9.747 -26.047 1.00 93.19 84 ASP A CA 1
ATOM 672 C C . ASP A 1 84 ? 2.837 -8.760 -25.556 1.00 93.19 84 ASP A C 1
ATOM 674 O O . ASP A 1 84 ? 3.417 -8.003 -26.340 1.00 93.19 84 ASP A O 1
ATOM 678 N N . GLY A 1 85 ? 3.148 -8.787 -24.261 1.00 95.25 85 GLY A N 1
ATOM 679 C CA . GLY A 1 85 ? 4.185 -7.957 -23.661 1.00 95.25 85 GLY A CA 1
ATOM 680 C C . GLY A 1 85 ? 4.100 -7.942 -22.142 1.00 95.25 85 GLY A C 1
ATOM 681 O O . GLY A 1 85 ? 3.879 -8.972 -21.497 1.00 95.25 85 GLY A O 1
ATOM 682 N N . PHE A 1 86 ? 4.297 -6.759 -21.574 1.00 97.31 86 PHE A N 1
ATOM 683 C CA . PHE A 1 86 ? 4.282 -6.524 -20.141 1.00 97.31 86 PHE A CA 1
ATOM 684 C C . PHE A 1 86 ? 3.547 -5.231 -19.806 1.00 97.31 86 PHE A C 1
ATOM 686 O O . PHE A 1 86 ? 3.595 -4.265 -20.560 1.00 97.31 86 PHE A O 1
ATOM 693 N N . THR A 1 87 ? 2.925 -5.184 -18.637 1.00 97.38 87 THR A N 1
ATOM 694 C CA . THR A 1 87 ? 2.447 -3.949 -18.017 1.00 97.38 87 THR A CA 1
ATOM 695 C C . THR A 1 87 ? 3.369 -3.604 -16.855 1.00 97.38 87 THR A C 1
ATOM 697 O O . THR A 1 87 ? 3.718 -4.478 -16.061 1.00 97.38 87 THR A O 1
ATOM 700 N N . ILE A 1 88 ? 3.766 -2.335 -16.756 1.00 97.75 88 ILE A N 1
ATOM 701 C CA . ILE A 1 88 ? 4.625 -1.827 -15.682 1.00 97.75 88 ILE A CA 1
ATOM 702 C C . ILE A 1 88 ? 3.738 -1.033 -14.725 1.00 97.75 88 ILE A C 1
ATOM 704 O O . ILE A 1 88 ? 3.285 0.055 -15.072 1.00 97.75 88 ILE A O 1
ATOM 708 N N . GLN A 1 89 ? 3.447 -1.596 -13.556 1.00 97.44 89 GLN A N 1
ATOM 709 C CA . GLN A 1 89 ? 2.567 -1.003 -12.552 1.00 97.44 89 GLN A CA 1
ATOM 710 C C . GLN A 1 89 ? 3.339 -0.272 -11.456 1.00 97.44 89 GLN A C 1
ATOM 712 O O . GLN A 1 89 ? 4.416 -0.708 -11.055 1.00 97.44 89 GLN A O 1
ATOM 717 N N . TYR A 1 90 ? 2.775 0.831 -10.971 1.00 96.12 90 TYR A N 1
ATOM 718 C CA . TYR A 1 90 ? 3.306 1.633 -9.875 1.00 96.12 90 TYR A CA 1
ATOM 719 C C . TYR A 1 90 ? 2.673 1.206 -8.547 1.00 96.12 90 TYR A C 1
ATOM 721 O O . TYR A 1 90 ? 1.465 1.379 -8.364 1.00 96.12 90 TYR A O 1
ATOM 729 N N . GLY A 1 91 ? 3.487 0.691 -7.620 1.00 89.75 91 GLY A N 1
ATOM 730 C CA . GLY A 1 91 ? 3.040 0.308 -6.278 1.00 89.75 91 GLY A CA 1
ATOM 731 C C . GLY A 1 91 ? 1.856 -0.671 -6.259 1.00 89.75 91 GLY A C 1
ATOM 732 O O . GLY A 1 91 ? 1.648 -1.450 -7.186 1.00 89.75 91 GLY A O 1
ATOM 733 N N . GLU A 1 92 ? 1.059 -0.623 -5.188 1.00 88.94 92 GLU A N 1
ATOM 734 C CA . GLU A 1 92 ? -0.121 -1.488 -5.000 1.00 88.94 92 GLU A CA 1
ATOM 735 C C . GLU A 1 92 ? -1.433 -0.831 -5.497 1.00 88.94 92 GLU A C 1
ATOM 737 O O . GLU A 1 92 ? -2.496 -1.446 -5.440 1.00 88.94 92 GLU A O 1
ATOM 742 N N . ASP A 1 93 ? -1.368 0.390 -6.044 1.00 87.88 93 ASP A N 1
ATOM 743 C CA . ASP A 1 93 ? -2.536 1.220 -6.398 1.00 87.88 93 ASP A CA 1
ATOM 744 C C . ASP A 1 93 ? -3.196 0.839 -7.736 1.00 87.88 93 ASP A C 1
ATOM 746 O O . ASP A 1 93 ? -4.137 1.496 -8.188 1.00 87.88 93 ASP A O 1
ATOM 750 N N . GLY A 1 94 ? -2.691 -0.198 -8.411 1.00 93.56 94 GLY A N 1
ATOM 751 C CA . GLY A 1 94 ? -3.234 -0.678 -9.683 1.00 93.56 94 GLY A CA 1
ATOM 752 C C . GLY A 1 94 ? -3.081 0.310 -10.844 1.00 93.56 94 GLY A C 1
ATOM 753 O O . GLY A 1 94 ? -3.818 0.210 -11.822 1.00 93.56 94 GLY A O 1
ATOM 754 N N . LYS A 1 95 ? -2.145 1.264 -10.762 1.00 97.31 95 LYS A N 1
ATOM 755 C CA . LYS A 1 95 ? -1.812 2.182 -11.863 1.00 97.31 95 LYS A CA 1
ATOM 756 C C . LYS A 1 95 ? -0.668 1.634 -12.701 1.00 97.31 95 LYS A C 1
ATOM 758 O O . LYS A 1 95 ? 0.230 1.002 -12.159 1.00 97.31 95 LYS A O 1
ATOM 763 N N . ALA A 1 96 ? -0.679 1.885 -14.002 1.00 97.75 96 ALA A N 1
ATOM 764 C CA . ALA A 1 96 ? 0.336 1.455 -14.953 1.00 97.75 96 ALA A CA 1
ATOM 765 C C . ALA A 1 96 ? 0.940 2.632 -15.719 1.00 97.75 96 ALA A C 1
ATOM 767 O O . ALA A 1 96 ? 0.301 3.672 -15.869 1.00 97.75 96 ALA A O 1
ATOM 768 N N . ILE A 1 97 ? 2.166 2.447 -16.214 1.00 97.94 97 ILE A N 1
ATOM 769 C CA . ILE A 1 97 ? 2.776 3.371 -17.168 1.00 97.94 97 ILE A CA 1
ATOM 770 C C . ILE A 1 97 ? 2.002 3.290 -18.487 1.00 97.94 97 ILE A C 1
ATOM 772 O O . ILE A 1 97 ? 1.925 2.231 -19.117 1.00 97.94 97 ILE A O 1
ATOM 776 N N . ASP A 1 98 ? 1.463 4.436 -18.877 1.00 97.56 98 ASP A N 1
ATOM 777 C CA . ASP A 1 98 ? 0.744 4.714 -20.109 1.00 97.56 98 ASP A CA 1
ATOM 778 C C . ASP A 1 98 ? 1.606 5.581 -21.023 1.00 97.56 98 ASP A C 1
ATOM 780 O O . ASP A 1 98 ? 2.115 6.633 -20.615 1.00 97.56 98 ASP A O 1
ATOM 784 N N . LEU A 1 99 ? 1.768 5.134 -22.268 1.00 96.62 99 LEU A N 1
ATOM 785 C CA . LEU A 1 99 ? 2.251 5.993 -23.338 1.00 96.62 99 LEU A CA 1
ATOM 786 C C . LEU A 1 99 ? 1.070 6.819 -23.843 1.00 96.62 99 LEU A C 1
ATOM 788 O O . LEU A 1 99 ? 0.160 6.268 -24.465 1.00 96.62 99 LEU A O 1
ATOM 792 N N . HIS A 1 100 ? 1.103 8.131 -23.614 1.00 92.75 100 HIS A N 1
ATOM 793 C CA . HIS A 1 100 ? -0.046 8.999 -23.849 1.00 92.75 100 HIS A CA 1
ATOM 794 C C . HIS A 1 100 ? -0.599 8.843 -25.276 1.00 92.75 100 HIS A C 1
ATOM 796 O O . HIS A 1 100 ? 0.100 9.078 -26.265 1.00 92.75 100 HIS A O 1
ATOM 802 N N . HIS A 1 101 ? -1.851 8.384 -25.381 1.00 92.69 101 HIS A N 1
ATOM 803 C CA . HIS A 1 101 ? -2.543 8.085 -26.645 1.00 92.69 101 HIS A CA 1
ATOM 804 C C . HIS A 1 101 ? -1.847 7.069 -27.576 1.00 92.69 101 HIS A C 1
ATOM 806 O O . HIS A 1 101 ? -2.271 6.903 -28.717 1.00 92.69 101 HIS A O 1
ATOM 812 N N . GLY A 1 102 ? -0.799 6.378 -27.120 1.00 91.38 102 GLY A N 1
ATOM 813 C CA . GLY A 1 102 ? -0.026 5.439 -27.936 1.00 91.38 102 GLY A CA 1
ATOM 814 C C . GLY A 1 102 ? 0.711 6.089 -29.102 1.00 91.38 102 GLY A C 1
ATOM 815 O O . GLY A 1 102 ? 1.012 5.407 -30.078 1.00 91.38 102 GLY A O 1
ATOM 816 N N . LEU A 1 103 ? 0.957 7.400 -29.038 1.00 89.69 103 LEU A N 1
ATOM 817 C CA . LEU A 1 103 ? 1.614 8.126 -30.119 1.00 89.69 103 LEU A CA 1
ATOM 818 C C . LEU A 1 103 ? 3.120 7.852 -30.111 1.00 89.69 103 LEU A C 1
ATOM 820 O O . LEU A 1 103 ? 3.795 8.055 -29.100 1.00 89.69 103 LEU A O 1
ATOM 824 N N . ASP A 1 104 ? 3.650 7.450 -31.264 1.00 88.44 104 ASP A N 1
ATOM 825 C CA . ASP A 1 104 ? 5.086 7.268 -31.498 1.00 88.44 104 ASP A CA 1
ATOM 826 C C . ASP A 1 104 ? 5.722 8.568 -32.014 1.00 88.44 104 ASP A C 1
ATOM 828 O O . ASP A 1 104 ? 6.258 8.663 -33.117 1.00 88.44 104 ASP A O 1
ATOM 832 N N . THR A 1 105 ? 5.566 9.639 -31.237 1.00 90.12 105 THR A N 1
ATOM 833 C CA . THR A 1 105 ? 6.181 10.937 -31.528 1.00 90.12 105 THR A CA 1
ATOM 834 C C . THR A 1 105 ? 7.236 11.246 -30.481 1.00 90.12 105 THR A C 1
ATOM 836 O O . THR A 1 105 ? 6.999 11.087 -29.283 1.00 90.12 105 THR A O 1
ATOM 839 N N . ALA A 1 106 ? 8.402 11.728 -30.913 1.00 86.62 106 ALA A N 1
ATOM 840 C CA . ALA A 1 106 ? 9.468 12.114 -29.997 1.00 86.62 106 ALA A CA 1
ATOM 841 C C . ALA A 1 106 ? 8.963 13.134 -28.961 1.00 86.62 106 ALA A C 1
ATOM 843 O O . ALA A 1 106 ? 8.328 14.128 -29.309 1.00 86.62 106 ALA A O 1
ATOM 844 N N . GLY A 1 107 ? 9.254 12.877 -27.685 1.00 88.75 107 GLY A N 1
ATOM 845 C CA . GLY A 1 107 ? 8.787 13.714 -26.579 1.00 88.75 107 GLY A CA 1
ATOM 846 C C . GLY A 1 107 ? 7.356 13.430 -26.119 1.00 88.75 107 GLY A C 1
ATOM 847 O O . GLY A 1 107 ? 6.875 14.151 -25.248 1.00 88.75 107 GLY A O 1
ATOM 848 N N . ASN A 1 108 ? 6.685 12.399 -26.649 1.00 92.38 108 ASN A N 1
ATOM 849 C CA . ASN A 1 108 ? 5.392 11.978 -26.121 1.00 92.38 108 ASN A CA 1
ATOM 850 C C . ASN A 1 108 ? 5.538 11.596 -24.632 1.00 92.38 108 ASN A C 1
ATOM 852 O O . ASN A 1 108 ? 6.356 10.729 -24.305 1.00 92.38 108 ASN A O 1
ATOM 856 N N . PRO A 1 109 ? 4.812 12.255 -23.714 1.00 93.81 109 PRO A N 1
ATOM 857 C CA . PRO A 1 109 ? 4.971 12.013 -22.288 1.00 93.81 109 PRO A CA 1
ATOM 858 C C . PRO A 1 109 ? 4.428 10.643 -21.869 1.00 93.81 109 PRO A C 1
ATOM 860 O O . PRO A 1 109 ? 3.422 10.152 -22.386 1.00 93.81 109 PRO A O 1
ATOM 863 N N . MET A 1 110 ? 5.075 10.058 -20.863 1.00 97.25 110 MET A N 1
ATOM 864 C CA . MET A 1 110 ? 4.565 8.892 -20.148 1.00 97.25 110 MET A CA 1
ATOM 865 C C . MET A 1 110 ? 3.868 9.342 -18.869 1.00 97.25 110 MET A C 1
ATOM 867 O O . MET A 1 110 ? 4.385 10.190 -18.134 1.00 97.25 110 MET A O 1
ATOM 871 N N . HIS A 1 111 ? 2.721 8.741 -18.576 1.00 97.31 111 HIS A N 1
ATOM 872 C CA . HIS A 1 111 ? 1.959 9.038 -17.369 1.00 97.31 111 HIS A CA 1
ATOM 873 C C . HIS A 1 111 ? 1.535 7.762 -16.652 1.00 97.31 111 HIS A C 1
ATOM 875 O O . HIS A 1 111 ? 1.610 6.667 -17.197 1.00 97.31 111 HIS A O 1
ATOM 881 N N . LEU A 1 112 ? 1.065 7.907 -15.418 1.00 98.00 112 LEU A N 1
ATOM 882 C CA . LEU A 1 112 ? 0.337 6.857 -14.724 1.00 98.00 112 LEU A CA 1
ATOM 883 C C . LEU A 1 112 ? -1.143 6.932 -15.081 1.00 98.00 112 LEU A C 1
ATOM 885 O O . LEU A 1 112 ? -1.754 8.003 -15.022 1.00 98.00 112 LEU A O 1
ATOM 889 N N . TRP A 1 113 ? -1.721 5.782 -15.400 1.00 97.94 113 TRP A N 1
ATOM 890 C CA . TRP A 1 113 ? -3.152 5.606 -15.620 1.00 97.94 113 TRP A CA 1
ATOM 891 C C . TRP A 1 113 ? -3.652 4.339 -14.932 1.00 97.94 113 TRP A C 1
ATOM 893 O O . TRP A 1 113 ? -2.848 3.503 -14.528 1.00 97.94 113 TRP A O 1
ATOM 903 N N . ASP A 1 114 ? -4.963 4.178 -14.765 1.00 97.75 114 ASP A N 1
ATOM 904 C CA . ASP A 1 114 ? -5.512 2.937 -14.212 1.00 97.75 114 ASP A CA 1
ATOM 905 C C . ASP A 1 114 ? -5.162 1.750 -15.119 1.00 97.75 114 ASP A C 1
ATOM 907 O O . ASP A 1 114 ? -5.361 1.797 -16.337 1.00 97.75 114 ASP A O 1
ATOM 911 N N . ALA A 1 115 ? -4.611 0.689 -14.526 1.00 95.56 115 ALA A N 1
ATOM 912 C CA . ALA A 1 115 ? -4.096 -0.437 -15.281 1.00 95.56 115 ALA A CA 1
ATOM 913 C C . ALA A 1 115 ? -5.225 -1.154 -16.019 1.00 95.56 115 ALA A C 1
ATOM 915 O O . ALA A 1 115 ? -6.175 -1.670 -15.432 1.00 95.56 115 ALA A O 1
ATOM 916 N N . ALA A 1 116 ? -5.065 -1.238 -17.331 1.00 93.69 116 ALA A N 1
ATOM 917 C CA . ALA A 1 116 ? -5.995 -1.920 -18.208 1.00 93.69 116 ALA A CA 1
ATOM 918 C C . ALA A 1 116 ? -5.166 -2.762 -19.198 1.00 93.69 116 ALA A C 1
ATOM 920 O O . ALA A 1 116 ? -4.749 -2.237 -20.234 1.00 93.69 116 ALA A O 1
ATOM 921 N N . PRO A 1 117 ? -4.840 -4.029 -18.854 1.00 86.56 117 PRO A N 1
ATOM 922 C CA . PRO A 1 117 ? -3.871 -4.868 -19.579 1.00 86.56 117 PRO A CA 1
ATOM 923 C C . PRO A 1 117 ? -4.208 -5.119 -21.054 1.00 86.56 117 PRO A C 1
ATOM 925 O O . PRO A 1 117 ? -3.341 -5.489 -21.843 1.00 86.56 117 PRO A O 1
ATOM 928 N N . GLN A 1 118 ? -5.475 -4.942 -21.427 1.00 90.94 118 GLN A N 1
ATOM 929 C CA . GLN A 1 118 ? -5.973 -5.064 -22.792 1.00 90.94 118 GLN A CA 1
ATOM 930 C C . GLN A 1 118 ? -5.627 -3.861 -23.684 1.00 90.94 118 GLN A C 1
ATOM 932 O O . GLN A 1 118 ? -5.723 -3.961 -24.905 1.00 90.94 118 GLN A O 1
ATOM 937 N N . HIS A 1 119 ? -5.238 -2.722 -23.104 1.00 94.56 119 HIS A N 1
ATOM 938 C CA . HIS A 1 119 ? -4.947 -1.511 -23.864 1.00 94.56 119 HIS A CA 1
ATOM 939 C C . HIS A 1 119 ? -3.499 -1.502 -24.338 1.00 94.56 119 HIS A C 1
ATOM 941 O O . HIS A 1 119 ? -2.572 -1.598 -23.537 1.00 94.56 119 HIS A O 1
ATOM 947 N N . ALA A 1 120 ? -3.302 -1.305 -25.643 1.00 95.00 120 ALA A N 1
ATOM 948 C CA . ALA A 1 120 ? -1.975 -1.275 -26.254 1.00 95.00 120 ALA A CA 1
ATOM 949 C C . ALA A 1 120 ? -1.037 -0.218 -25.656 1.00 95.00 120 ALA A C 1
ATOM 951 O O . ALA A 1 120 ? 0.163 -0.449 -25.580 1.00 95.00 120 ALA A O 1
ATOM 952 N N . VAL A 1 121 ? -1.594 0.891 -25.171 1.00 95.88 121 VAL A N 1
ATOM 953 C CA . VAL A 1 121 ? -0.863 2.009 -24.556 1.00 95.88 121 VAL A CA 1
ATOM 954 C C . VAL A 1 121 ? -0.212 1.671 -23.207 1.00 95.88 121 VAL A C 1
ATOM 956 O O . VAL A 1 121 ? 0.706 2.364 -22.783 1.00 95.88 121 VAL A O 1
ATOM 959 N N . HIS A 1 122 ? -0.627 0.569 -22.568 1.00 96.38 122 HIS A N 1
ATOM 960 C CA . HIS A 1 122 ? -0.041 0.042 -21.329 1.00 96.38 122 HIS A CA 1
ATOM 961 C C . HIS A 1 122 ? 0.911 -1.142 -21.562 1.00 96.38 122 HIS A C 1
ATOM 963 O O . HIS A 1 122 ? 1.336 -1.793 -20.599 1.00 96.38 122 HIS A O 1
ATOM 969 N N . ARG A 1 123 ? 1.174 -1.494 -22.827 1.00 95.69 123 ARG A N 1
ATOM 970 C CA . ARG A 1 123 ? 1.942 -2.684 -23.191 1.00 95.69 123 ARG A CA 1
ATOM 971 C C . ARG A 1 123 ? 3.353 -2.320 -23.604 1.00 95.69 123 ARG A C 1
ATOM 973 O O . ARG A 1 123 ? 3.583 -1.601 -24.569 1.00 95.69 123 ARG A O 1
ATOM 980 N N . TRP A 1 124 ? 4.292 -2.914 -22.893 1.00 96.38 124 TRP A N 1
ATOM 981 C CA . TRP A 1 124 ? 5.715 -2.688 -23.030 1.00 96.38 124 TRP A CA 1
ATOM 982 C C . TRP A 1 124 ? 6.391 -3.975 -23.486 1.00 96.38 124 TRP A C 1
ATOM 984 O O . TRP A 1 124 ? 6.042 -5.073 -23.045 1.00 96.38 124 TRP A O 1
ATOM 994 N N . LYS A 1 125 ? 7.376 -3.843 -24.371 1.00 95.88 125 LYS A N 1
ATOM 995 C CA . LYS A 1 125 ? 8.278 -4.930 -24.752 1.00 95.88 125 LYS A CA 1
ATOM 996 C C . LYS A 1 125 ? 9.656 -4.613 -24.198 1.00 95.88 125 LYS A C 1
ATOM 998 O O . LYS A 1 125 ? 10.127 -3.488 -24.330 1.00 95.88 125 LYS A O 1
ATOM 1003 N N . PHE A 1 126 ? 10.286 -5.604 -23.583 1.00 94.81 126 PHE A N 1
ATOM 1004 C CA . PHE A 1 126 ? 11.659 -5.486 -23.112 1.00 94.81 126 PHE A CA 1
ATOM 1005 C C . PHE A 1 126 ? 12.586 -6.189 -24.090 1.00 94.81 126 PHE A C 1
ATOM 1007 O O . PHE A 1 126 ? 12.387 -7.361 -24.408 1.00 94.81 126 PHE A O 1
ATOM 1014 N N . GLU A 1 127 ? 13.612 -5.474 -24.527 1.00 94.38 127 GLU A N 1
ATOM 1015 C CA . GLU A 1 127 ? 14.717 -6.032 -25.288 1.00 94.38 127 GLU A CA 1
ATOM 1016 C C . GLU A 1 127 ? 15.937 -6.135 -24.371 1.00 94.38 127 GLU A C 1
ATOM 1018 O O . GLU A 1 127 ? 16.341 -5.162 -23.732 1.00 94.38 127 GLU A O 1
ATOM 1023 N N . ARG A 1 128 ? 16.507 -7.338 -24.260 1.00 92.44 128 ARG A N 1
ATOM 1024 C CA . ARG A 1 128 ? 17.713 -7.564 -23.459 1.00 92.44 128 ARG A CA 1
ATOM 1025 C C . ARG A 1 128 ? 18.924 -7.124 -24.272 1.00 92.44 128 ARG A C 1
ATOM 1027 O O . ARG A 1 128 ? 19.257 -7.762 -25.262 1.00 92.44 128 ARG A O 1
ATOM 1034 N N . ILE A 1 129 ? 19.586 -6.062 -23.819 1.00 88.88 129 ILE A N 1
ATOM 1035 C CA . ILE A 1 129 ? 20.752 -5.480 -24.504 1.00 88.88 129 ILE A CA 1
ATOM 1036 C C . ILE A 1 129 ? 22.077 -6.079 -23.987 1.00 88.88 129 ILE A C 1
ATOM 1038 O O . ILE A 1 129 ? 23.065 -6.091 -24.715 1.00 88.88 129 ILE A O 1
ATOM 1042 N N . GLY A 1 130 ? 22.120 -6.606 -22.758 1.00 87.31 130 GLY A N 1
ATOM 1043 C CA . GLY A 1 130 ? 23.324 -7.215 -22.182 1.00 87.31 130 GLY A CA 1
ATOM 1044 C C . GLY A 1 130 ? 23.118 -7.763 -20.769 1.00 87.31 130 GLY A C 1
ATOM 1045 O O . GLY A 1 130 ? 22.009 -7.705 -20.235 1.00 87.31 130 GLY A O 1
ATOM 1046 N N . ASP A 1 131 ? 24.206 -8.276 -20.186 1.00 80.44 131 ASP A N 1
ATOM 1047 C CA . ASP A 1 131 ? 24.237 -8.948 -18.871 1.00 80.44 131 ASP A CA 1
ATOM 1048 C C . ASP A 1 131 ? 24.902 -8.111 -17.778 1.00 80.44 131 ASP A C 1
ATOM 1050 O O . ASP A 1 131 ? 25.179 -8.593 -16.680 1.00 80.44 131 ASP A O 1
ATOM 1054 N N . GLU A 1 132 ? 25.161 -6.841 -18.077 1.00 81.12 132 GLU A N 1
ATOM 1055 C CA . GLU A 1 132 ? 25.697 -5.898 -17.110 1.00 81.12 132 GLU A CA 1
ATOM 1056 C C . GLU A 1 132 ? 24.673 -5.659 -15.997 1.00 81.12 132 GLU A C 1
ATOM 1058 O O . GLU A 1 132 ? 23.563 -5.167 -16.213 1.00 81.12 132 GLU A O 1
ATOM 1063 N N . VAL A 1 133 ? 25.063 -6.020 -14.777 1.00 68.25 133 VAL A N 1
ATOM 1064 C CA . VAL A 1 133 ? 24.353 -5.637 -13.559 1.00 68.25 133 VAL A CA 1
ATOM 1065 C C . VAL A 1 133 ? 24.676 -4.170 -13.286 1.00 68.25 133 VAL A C 1
ATOM 1067 O O . VAL A 1 133 ? 25.836 -3.780 -13.352 1.00 68.25 133 VAL A O 1
ATOM 1070 N N . GLY A 1 134 ? 23.658 -3.341 -13.046 1.00 65.50 134 GLY A N 1
ATOM 1071 C CA . GLY A 1 134 ? 23.713 -1.875 -13.119 1.00 65.50 134 GLY A CA 1
ATOM 1072 C C . GLY A 1 134 ? 24.555 -1.111 -12.095 1.00 65.50 134 GLY A C 1
ATOM 1073 O O . GLY A 1 134 ? 24.101 -0.083 -11.590 1.00 65.50 134 GLY A O 1
ATOM 1074 N N . GLY A 1 135 ? 25.765 -1.582 -11.790 1.00 56.94 135 GLY A N 1
ATOM 1075 C CA . GLY A 1 135 ? 26.789 -0.937 -10.966 1.00 56.94 135 GLY A CA 1
ATOM 1076 C C . GLY A 1 135 ? 26.459 -0.846 -9.478 1.00 56.94 135 GLY A C 1
ATOM 1077 O O . GLY A 1 135 ? 27.366 -0.784 -8.654 1.00 56.94 135 GLY A O 1
ATOM 1078 N N . GLU A 1 136 ? 25.183 -0.873 -9.108 1.00 62.69 136 GLU A N 1
ATOM 1079 C CA . GLU A 1 136 ? 24.784 -1.083 -7.728 1.00 62.69 136 GLU A CA 1
ATOM 1080 C C . GLU A 1 136 ? 25.048 -2.544 -7.392 1.00 62.69 136 GLU A C 1
ATOM 1082 O O . GLU A 1 136 ? 24.512 -3.447 -8.041 1.00 62.69 136 GLU A O 1
ATOM 1087 N N . ALA A 1 137 ? 25.918 -2.772 -6.402 1.00 60.72 137 ALA A N 1
ATOM 1088 C CA . ALA A 1 137 ? 26.039 -4.076 -5.773 1.00 60.72 137 ALA A CA 1
ATOM 1089 C C . ALA A 1 137 ? 24.613 -4.550 -5.494 1.00 60.72 137 ALA A C 1
ATOM 1091 O O . ALA A 1 137 ? 23.842 -3.817 -4.871 1.00 60.72 137 ALA A O 1
ATOM 1092 N N . ALA A 1 138 ? 24.238 -5.699 -6.067 1.00 62.03 138 ALA A N 1
ATOM 1093 C CA . ALA A 1 138 ? 22.907 -6.249 -5.884 1.00 62.03 138 ALA A CA 1
ATOM 1094 C C . ALA A 1 138 ? 22.599 -6.179 -4.391 1.00 62.03 138 ALA A C 1
ATOM 1096 O O . ALA A 1 138 ? 23.389 -6.726 -3.623 1.00 62.03 138 ALA A O 1
ATOM 1097 N N . GLU A 1 139 ? 21.541 -5.436 -4.024 1.00 63.84 139 GLU A N 1
ATOM 1098 C CA . GLU A 1 139 ? 21.133 -5.206 -2.634 1.00 63.84 139 GLU A CA 1
ATOM 1099 C C . GLU A 1 139 ? 21.338 -6.510 -1.882 1.00 63.84 139 GLU A C 1
ATOM 1101 O O . GLU A 1 139 ? 20.706 -7.528 -2.203 1.00 63.84 139 GLU A O 1
ATOM 1106 N N . THR A 1 140 ? 22.340 -6.510 -1.007 1.00 78.06 140 THR A N 1
ATOM 1107 C CA . THR A 1 140 ? 22.833 -7.770 -0.483 1.00 78.06 140 THR A CA 1
ATOM 1108 C C . THR A 1 140 ? 21.742 -8.352 0.404 1.00 78.06 140 THR A C 1
ATOM 1110 O O . THR A 1 140 ? 20.842 -7.649 0.887 1.00 78.06 140 THR A O 1
ATOM 1113 N N . VAL A 1 141 ? 21.756 -9.668 0.597 1.00 74.50 141 VAL A N 1
ATOM 1114 C CA . VAL A 1 141 ? 20.780 -10.286 1.503 1.00 74.50 141 VAL A CA 1
ATOM 1115 C C . VAL A 1 141 ? 20.920 -9.664 2.902 1.00 74.50 141 VAL A C 1
ATOM 1117 O O . VAL A 1 141 ? 19.926 -9.478 3.598 1.00 74.50 141 VAL A O 1
ATOM 1120 N N . GLU A 1 142 ? 22.132 -9.248 3.255 1.00 76.38 142 GLU A N 1
ATOM 1121 C CA . GLU A 1 142 ? 22.530 -8.554 4.471 1.00 76.38 142 GLU A CA 1
ATOM 1122 C C . GLU A 1 142 ? 21.896 -7.158 4.603 1.00 76.38 142 GLU A C 1
ATOM 1124 O O . GLU A 1 142 ? 21.377 -6.823 5.674 1.00 76.38 142 GLU A O 1
ATOM 1129 N N . ASP A 1 143 ? 21.855 -6.364 3.528 1.00 74.81 143 ASP A N 1
ATOM 1130 C CA . ASP A 1 143 ? 21.189 -5.051 3.524 1.00 74.81 143 ASP A CA 1
ATOM 1131 C C . ASP A 1 143 ? 19.684 -5.206 3.786 1.00 74.81 143 ASP A C 1
ATOM 1133 O O . ASP A 1 143 ? 19.103 -4.519 4.633 1.00 74.81 143 ASP A O 1
ATOM 1137 N N . ARG A 1 144 ? 19.055 -6.193 3.132 1.00 79.12 144 ARG A N 1
ATOM 1138 C CA . ARG A 1 144 ? 17.632 -6.515 3.334 1.00 79.12 144 ARG A CA 1
ATOM 1139 C C . ARG A 1 144 ? 17.350 -6.986 4.756 1.00 79.12 144 ARG A C 1
ATOM 1141 O O . ARG A 1 144 ? 16.346 -6.582 5.345 1.00 79.12 144 ARG A O 1
ATOM 1148 N N . ILE A 1 145 ? 18.222 -7.828 5.314 1.00 83.00 145 ILE A N 1
ATOM 1149 C CA . ILE A 1 145 ? 18.135 -8.271 6.711 1.00 83.00 145 ILE A CA 1
ATOM 1150 C C . ILE A 1 145 ? 18.218 -7.062 7.646 1.00 83.00 145 ILE A C 1
ATOM 1152 O O . ILE A 1 145 ? 17.399 -6.948 8.555 1.00 83.00 145 ILE A O 1
ATOM 1156 N N . SER A 1 146 ? 19.137 -6.130 7.398 1.00 83.69 146 SER A N 1
ATOM 1157 C CA . SER A 1 146 ? 19.322 -4.937 8.232 1.00 83.69 146 SER A CA 1
ATOM 1158 C C . SER A 1 146 ? 18.079 -4.042 8.247 1.00 83.69 146 SER A C 1
ATOM 1160 O O . SER A 1 146 ? 17.617 -3.642 9.318 1.00 83.69 146 SER A O 1
ATOM 1162 N N . VAL A 1 147 ? 17.473 -3.797 7.079 1.00 82.44 147 VAL A N 1
ATOM 1163 C CA . VAL A 1 147 ? 16.217 -3.033 6.971 1.00 82.44 147 VAL A CA 1
ATOM 1164 C C . VAL A 1 147 ? 15.073 -3.730 7.714 1.00 82.44 147 VAL A C 1
ATOM 1166 O O . VAL A 1 147 ? 14.328 -3.082 8.452 1.00 82.44 147 VAL A O 1
ATOM 1169 N N . LEU A 1 148 ? 14.932 -5.049 7.559 1.00 89.88 148 LEU A N 1
ATOM 1170 C CA . LEU A 1 148 ? 13.894 -5.820 8.249 1.00 89.88 148 LEU A CA 1
ATOM 1171 C C . LEU A 1 148 ? 14.090 -5.823 9.769 1.00 89.88 148 LEU A C 1
ATOM 1173 O O . LEU A 1 148 ? 13.121 -5.636 10.506 1.00 89.88 148 LEU A O 1
ATOM 1177 N N . CYS A 1 149 ? 15.324 -5.976 10.248 1.00 92.50 149 CYS A N 1
ATOM 1178 C CA . CYS A 1 149 ? 15.656 -5.902 11.670 1.00 92.50 149 CYS A CA 1
ATOM 1179 C C . CYS A 1 149 ? 15.251 -4.552 12.274 1.00 92.50 149 CYS A C 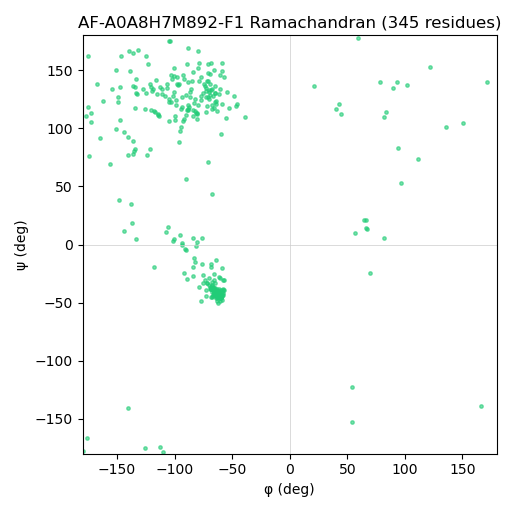1
ATOM 1181 O O . CYS A 1 149 ? 14.632 -4.512 13.339 1.00 92.50 149 CYS A O 1
ATOM 1183 N N . GLU A 1 150 ? 15.524 -3.448 11.576 1.00 89.38 150 GLU A N 1
ATOM 1184 C CA . GLU A 1 150 ? 15.144 -2.112 12.036 1.00 89.38 150 GLU A CA 1
ATOM 1185 C C . GLU A 1 150 ? 13.618 -1.921 12.076 1.00 89.38 150 GLU A C 1
ATOM 1187 O O . GLU A 1 150 ? 13.071 -1.362 13.032 1.00 89.38 150 GLU A O 1
ATOM 1192 N N . GLN A 1 151 ? 12.892 -2.455 11.089 1.00 90.38 151 GLN A N 1
ATOM 1193 C CA . GLN A 1 151 ? 11.427 -2.448 11.097 1.00 90.38 151 GLN A CA 1
ATOM 1194 C C . GLN A 1 151 ? 10.845 -3.268 12.254 1.00 90.38 151 GLN A C 1
ATOM 1196 O O . GLN A 1 151 ? 9.927 -2.794 12.934 1.00 90.38 151 GLN A O 1
ATOM 1201 N N . ILE A 1 152 ? 11.382 -4.466 12.506 1.00 96.12 152 ILE A N 1
ATOM 1202 C CA . ILE A 1 152 ? 10.978 -5.324 13.628 1.00 96.12 152 ILE A CA 1
ATOM 1203 C C . ILE A 1 152 ? 11.220 -4.595 14.950 1.00 96.12 152 ILE A C 1
ATOM 1205 O O . ILE A 1 152 ? 10.318 -4.531 15.784 1.00 96.12 152 ILE A O 1
ATOM 1209 N N . ARG A 1 153 ? 12.388 -3.965 15.116 1.00 97.06 153 ARG A N 1
ATOM 1210 C CA . ARG A 1 153 ? 12.722 -3.172 16.305 1.00 97.06 153 ARG A CA 1
ATOM 1211 C C . ARG A 1 153 ? 11.729 -2.029 16.517 1.00 97.06 153 ARG A C 1
ATOM 1213 O O . ARG A 1 153 ? 11.186 -1.875 17.611 1.00 97.06 153 ARG A O 1
ATOM 1220 N N . LYS A 1 154 ? 11.428 -1.259 15.466 1.00 95.25 154 LYS A N 1
ATOM 1221 C CA . LYS A 1 154 ? 10.450 -0.160 15.514 1.00 95.25 154 LYS A CA 1
ATOM 1222 C C . LYS A 1 154 ? 9.053 -0.652 15.898 1.00 95.25 154 LYS A C 1
ATOM 1224 O O . LYS A 1 154 ? 8.377 -0.008 16.701 1.00 95.25 154 LYS A O 1
ATOM 1229 N N . LYS A 1 155 ? 8.613 -1.785 15.346 1.00 96.44 155 LYS A N 1
ATOM 1230 C CA . LYS A 1 155 ? 7.323 -2.398 15.694 1.00 96.44 155 LYS A CA 1
ATOM 1231 C C . LYS A 1 155 ? 7.307 -2.936 17.124 1.00 96.44 155 LYS A C 1
ATOM 1233 O O . LYS A 1 155 ? 6.311 -2.729 17.808 1.00 96.44 155 LYS A O 1
ATOM 1238 N N . GLY A 1 156 ? 8.407 -3.515 17.603 1.00 97.56 156 GLY A N 1
ATOM 1239 C CA . GLY A 1 156 ? 8.559 -3.945 18.994 1.00 97.56 156 GLY A CA 1
ATOM 1240 C C . GLY A 1 156 ? 8.392 -2.795 19.991 1.00 97.56 156 GLY A C 1
ATOM 1241 O O . GLY A 1 156 ? 7.652 -2.930 20.960 1.00 97.56 156 GLY A O 1
ATOM 1242 N N . ILE A 1 157 ? 8.986 -1.629 19.708 1.00 97.62 157 ILE A N 1
ATOM 1243 C CA . ILE A 1 157 ? 8.807 -0.422 20.537 1.00 97.62 157 ILE A CA 1
ATOM 1244 C C . ILE A 1 157 ? 7.336 0.023 20.559 1.00 97.62 157 ILE A C 1
ATOM 1246 O O . ILE A 1 157 ? 6.806 0.334 21.622 1.00 97.62 157 ILE A O 1
ATOM 1250 N N . GLN A 1 158 ? 6.653 0.026 19.408 1.00 97.12 158 GLN A N 1
ATOM 1251 C CA . GLN A 1 158 ? 5.232 0.400 19.338 1.00 97.12 158 GLN A CA 1
ATOM 1252 C C . GLN A 1 158 ? 4.333 -0.551 20.134 1.00 97.12 158 GLN A C 1
ATOM 1254 O O . GLN A 1 158 ? 3.411 -0.086 20.802 1.00 97.12 158 GLN A O 1
ATOM 1259 N N . ILE A 1 159 ? 4.601 -1.859 20.071 1.00 97.06 159 ILE A N 1
ATOM 1260 C CA . ILE A 1 159 ? 3.873 -2.871 20.846 1.00 97.06 159 ILE A CA 1
ATOM 1261 C C . ILE A 1 159 ? 4.078 -2.622 22.341 1.00 97.06 159 ILE A C 1
ATOM 1263 O O . ILE A 1 159 ? 3.098 -2.446 23.054 1.00 97.06 159 ILE A O 1
ATOM 1267 N N . ALA A 1 160 ? 5.325 -2.458 22.793 1.00 97.88 160 ALA A N 1
ATOM 1268 C CA . ALA A 1 160 ? 5.622 -2.187 24.201 1.00 97.88 160 ALA A CA 1
ATOM 1269 C C . ALA A 1 160 ? 4.931 -0.912 24.725 1.00 97.88 160 ALA A C 1
ATOM 1271 O O . ALA A 1 160 ? 4.430 -0.886 25.849 1.00 97.88 160 ALA A O 1
ATOM 1272 N N . MET A 1 161 ? 4.852 0.143 23.906 1.00 98.19 161 MET A N 1
ATOM 1273 C CA . MET A 1 161 ? 4.102 1.354 24.256 1.00 98.19 161 MET A CA 1
ATOM 1274 C C . MET A 1 161 ? 2.597 1.091 24.390 1.00 98.19 161 MET A C 1
ATOM 1276 O O . MET A 1 161 ? 1.961 1.617 25.303 1.00 98.19 161 MET A O 1
ATOM 1280 N N . LYS A 1 162 ? 2.019 0.291 23.486 1.00 97.75 162 LYS A N 1
ATOM 1281 C CA . LYS A 1 162 ? 0.596 -0.067 23.524 1.00 97.75 162 LYS A CA 1
ATOM 1282 C C . LYS A 1 162 ? 0.263 -0.968 24.710 1.00 97.75 162 LYS A C 1
ATOM 1284 O O . LYS A 1 162 ? -0.761 -0.744 25.346 1.00 97.75 162 LYS A O 1
ATOM 1289 N N . ASP A 1 163 ? 1.145 -1.894 25.061 1.00 98.06 163 ASP A N 1
ATOM 1290 C CA . ASP A 1 163 ? 0.978 -2.755 26.233 1.00 98.06 163 ASP A CA 1
ATOM 1291 C C . ASP A 1 163 ? 1.021 -1.945 27.536 1.00 98.06 163 ASP A C 1
ATOM 1293 O O . ASP A 1 163 ? 0.201 -2.159 28.429 1.00 98.06 163 ASP A O 1
ATOM 1297 N N . ALA A 1 164 ? 1.910 -0.948 27.632 1.00 98.25 164 ALA A N 1
ATOM 1298 C CA . ALA A 1 164 ? 1.926 -0.024 28.765 1.00 98.25 164 ALA A CA 1
ATOM 1299 C C . ALA A 1 164 ? 0.626 0.799 28.860 1.00 98.25 164 ALA A C 1
ATOM 1301 O O . ALA A 1 164 ? 0.084 0.976 29.952 1.00 98.25 164 ALA A O 1
ATOM 1302 N N . GLU A 1 165 ? 0.096 1.267 27.724 1.00 98.50 165 GLU A N 1
ATOM 1303 C CA . GLU A 1 165 ? -1.191 1.968 27.661 1.00 98.50 165 GLU A CA 1
ATOM 1304 C C . GLU A 1 165 ? -2.344 1.070 28.148 1.00 98.50 165 GLU A C 1
ATOM 1306 O O . GLU A 1 165 ? -3.148 1.498 28.979 1.00 98.50 165 GLU A O 1
ATOM 1311 N N . ILE A 1 166 ? -2.401 -0.184 27.689 1.00 98.06 166 ILE A N 1
ATOM 1312 C CA . ILE A 1 166 ? -3.412 -1.167 28.109 1.00 98.06 166 ILE A CA 1
ATOM 1313 C C . ILE A 1 166 ? -3.315 -1.415 29.616 1.00 98.06 166 ILE A C 1
ATOM 1315 O O . ILE A 1 166 ? -4.307 -1.253 30.321 1.00 98.06 166 ILE A O 1
ATOM 1319 N N . LEU A 1 167 ? -2.110 -1.660 30.140 1.00 98.50 167 LEU A N 1
ATOM 1320 C CA . LEU A 1 167 ? -1.896 -1.887 31.570 1.00 98.50 167 LEU A CA 1
ATOM 1321 C C . LEU A 1 167 ? -2.375 -0.705 32.431 1.00 98.50 167 LEU A C 1
ATOM 1323 O O . LEU A 1 167 ? -2.934 -0.898 33.512 1.00 98.50 167 LEU A O 1
ATOM 1327 N N . THR A 1 168 ? -2.168 0.536 31.976 1.00 98.56 168 THR A N 1
ATOM 1328 C CA . THR A 1 168 ? -2.679 1.715 32.698 1.00 98.56 168 THR A CA 1
ATOM 1329 C C . THR A 1 168 ? -4.203 1.804 32.678 1.00 98.56 168 THR A C 1
ATOM 1331 O O . THR A 1 168 ? -4.800 2.151 33.700 1.00 98.56 168 THR A O 1
ATOM 1334 N N . LYS A 1 169 ? -4.840 1.449 31.556 1.00 98.00 169 LYS A N 1
ATOM 1335 C CA . LYS A 1 169 ? -6.302 1.411 31.428 1.00 98.00 169 LYS A CA 1
ATOM 1336 C C . LYS A 1 169 ? -6.919 0.313 32.291 1.00 98.00 169 LYS A C 1
ATOM 1338 O O . LYS A 1 169 ? -7.902 0.588 32.972 1.00 98.00 169 LYS A O 1
ATOM 1343 N N . ASP A 1 170 ? -6.304 -0.864 32.353 1.00 98.12 170 ASP A N 1
ATOM 1344 C CA . ASP A 1 170 ? -6.774 -1.975 33.187 1.00 98.12 170 ASP A CA 1
ATOM 1345 C C . ASP A 1 170 ? -6.745 -1.620 34.678 1.00 98.12 170 ASP A C 1
ATOM 1347 O O . ASP A 1 170 ? -7.697 -1.886 35.409 1.00 98.12 170 ASP A O 1
ATOM 1351 N N . ARG A 1 171 ? -5.693 -0.926 35.133 1.00 98.50 171 ARG A N 1
ATOM 1352 C CA . ARG A 1 171 ? -5.616 -0.417 36.515 1.00 98.50 171 ARG A CA 1
ATOM 1353 C C . ARG A 1 171 ? -6.703 0.608 36.821 1.00 98.50 171 ARG A C 1
ATOM 1355 O O . ARG A 1 171 ? -7.261 0.600 37.917 1.00 98.50 171 ARG A O 1
ATOM 1362 N N . LEU A 1 172 ? -6.989 1.503 35.875 1.00 98.62 172 LEU A N 1
ATOM 1363 C CA . LEU A 1 172 ? -8.054 2.491 36.032 1.00 98.62 172 LEU A CA 1
ATOM 1364 C C . LEU A 1 172 ? -9.428 1.815 36.104 1.00 98.62 172 LEU A C 1
ATOM 1366 O O . LEU A 1 172 ? -10.243 2.191 36.944 1.00 98.62 172 LEU A O 1
ATOM 1370 N N . LEU A 1 173 ? -9.662 0.811 35.258 1.00 98.06 173 LEU A N 1
ATOM 1371 C CA . LEU A 1 173 ? -10.903 0.045 35.244 1.00 98.06 173 LEU A CA 1
ATOM 1372 C C . LEU A 1 173 ? -11.089 -0.717 36.558 1.00 98.06 173 LEU A C 1
ATOM 1374 O O . LEU A 1 173 ? -12.145 -0.601 37.167 1.00 98.06 173 LEU A O 1
ATOM 1378 N N . ALA A 1 174 ? -10.049 -1.392 37.055 1.00 98.12 174 ALA A N 1
ATOM 1379 C CA . ALA A 1 174 ? -10.090 -2.083 38.344 1.00 98.12 174 ALA A CA 1
ATOM 1380 C C . ALA A 1 174 ? -10.414 -1.136 39.513 1.00 98.12 174 ALA A C 1
ATOM 1382 O O . ALA A 1 174 ? -11.217 -1.476 40.377 1.00 98.12 174 ALA A O 1
ATOM 1383 N N . ARG A 1 175 ? -9.850 0.083 39.519 1.00 98.56 175 ARG A N 1
ATOM 1384 C CA . ARG A 1 175 ? -10.196 1.099 40.526 1.00 98.56 175 ARG A CA 1
ATOM 1385 C C . ARG A 1 175 ? -11.663 1.521 40.423 1.00 98.56 175 ARG A C 1
ATOM 1387 O O . ARG A 1 175 ? -12.325 1.650 41.444 1.00 98.56 175 ARG A O 1
ATOM 1394 N N . LYS A 1 176 ? -12.171 1.746 39.208 1.00 98.12 176 LYS A N 1
ATOM 1395 C CA . LYS A 1 176 ? -13.571 2.143 39.002 1.00 98.12 176 LYS A CA 1
ATOM 1396 C C . LYS A 1 176 ? -14.554 1.045 39.383 1.00 98.12 176 LYS A C 1
ATOM 1398 O O . LYS A 1 176 ? -15.593 1.354 39.953 1.00 98.12 176 LYS A O 1
ATOM 1403 N N . GLU A 1 177 ? -14.205 -0.207 39.117 1.00 98.06 177 GLU A N 1
ATOM 1404 C CA . GLU A 1 177 ? -14.974 -1.367 39.563 1.00 98.06 177 GLU A CA 1
ATOM 1405 C C . GLU A 1 177 ? -15.042 -1.422 41.095 1.00 98.06 177 GLU A C 1
ATOM 1407 O O . GLU A 1 177 ? -16.119 -1.593 41.658 1.00 98.06 177 GLU A O 1
ATOM 1412 N N . GLN A 1 178 ? -13.919 -1.184 41.780 1.00 98.44 178 GLN A N 1
ATOM 1413 C CA . GLN A 1 178 ? -13.889 -1.115 43.241 1.00 98.44 178 GLN A CA 1
ATOM 1414 C C . GLN A 1 178 ? -14.745 0.042 43.788 1.00 98.44 178 GLN A C 1
ATOM 1416 O O . GLN A 1 178 ? -15.575 -0.181 44.664 1.00 98.44 178 GLN A O 1
ATOM 1421 N N . GLU A 1 179 ? -14.597 1.258 43.247 1.00 98.06 179 GLU A N 1
ATOM 1422 C CA . GLU A 1 179 ? -15.414 2.422 43.637 1.00 98.06 179 GLU A CA 1
ATOM 1423 C C . GLU A 1 179 ? -16.918 2.145 43.448 1.00 98.06 179 GLU A C 1
ATOM 1425 O O . GLU A 1 179 ? -17.739 2.535 44.279 1.00 98.06 179 GLU A O 1
ATOM 1430 N N . LEU A 1 180 ? -17.291 1.453 42.364 1.00 97.88 180 LEU A N 1
ATOM 1431 C CA . LEU A 1 180 ? -18.676 1.070 42.095 1.00 97.88 180 LEU A CA 1
ATOM 1432 C C . LEU A 1 180 ? -19.192 0.055 43.124 1.00 97.88 180 LEU A C 1
ATOM 1434 O O . LEU A 1 180 ? -20.311 0.201 43.612 1.00 97.88 180 LEU A O 1
ATOM 1438 N N . GLN A 1 181 ? -18.386 -0.949 43.471 1.00 97.25 181 GLN A N 1
ATOM 1439 C CA . GLN A 1 181 ? -18.738 -1.937 44.492 1.00 97.25 181 GLN A CA 1
ATOM 1440 C C . GLN A 1 181 ? -18.913 -1.289 45.872 1.00 97.25 181 GLN A C 1
ATOM 1442 O O . GLN A 1 181 ? -19.909 -1.549 46.545 1.00 97.25 181 GLN A O 1
ATOM 1447 N N . GLU A 1 182 ? -18.016 -0.380 46.261 1.00 97.62 182 GLU A N 1
ATOM 1448 C CA . GLU A 1 182 ? -18.115 0.385 47.512 1.00 97.62 182 GLU A CA 1
ATOM 1449 C C . GLU A 1 182 ? -19.370 1.275 47.544 1.00 97.62 182 GLU A C 1
ATOM 1451 O O . GLU A 1 182 ? -20.083 1.319 48.552 1.00 97.62 182 GLU A O 1
ATOM 1456 N N . ALA A 1 183 ? -19.697 1.941 46.430 1.00 95.75 183 ALA A N 1
ATOM 1457 C CA . ALA A 1 183 ? -20.910 2.749 46.311 1.00 95.75 183 ALA A CA 1
ATOM 1458 C C . ALA A 1 183 ? -22.185 1.895 46.422 1.00 95.75 183 ALA A C 1
ATOM 1460 O O . ALA A 1 183 ? -23.132 2.283 47.110 1.00 95.75 183 ALA A O 1
ATOM 1461 N N . LEU A 1 184 ? -22.208 0.716 45.790 1.00 93.88 184 LEU A N 1
ATOM 1462 C CA . LEU A 1 184 ? -23.328 -0.224 45.885 1.00 93.88 184 LEU A CA 1
ATOM 1463 C C . LEU A 1 184 ? -23.509 -0.765 47.306 1.00 93.88 184 LEU A C 1
ATOM 1465 O O . LEU A 1 184 ? -24.648 -0.888 47.763 1.00 93.88 184 LEU A O 1
ATOM 1469 N N . GLN A 1 185 ? -22.411 -1.051 48.006 1.00 94.50 185 GLN A N 1
ATOM 1470 C CA . GLN A 1 185 ? -22.443 -1.514 49.390 1.00 94.50 185 GLN A CA 1
ATOM 1471 C C . GLN A 1 185 ? -22.931 -0.414 50.340 1.00 94.50 185 GLN A C 1
ATOM 1473 O O . GLN A 1 185 ? -23.852 -0.643 51.122 1.00 94.50 185 GLN A O 1
ATOM 1478 N N . THR A 1 186 ? -22.422 0.810 50.179 1.00 94.75 186 THR A N 1
ATOM 1479 C CA . THR A 1 186 ? -22.896 1.987 50.927 1.00 94.75 186 THR A CA 1
ATOM 1480 C C . THR A 1 186 ? -24.393 2.217 50.706 1.00 94.75 186 THR A C 1
ATOM 1482 O O . THR A 1 186 ? -25.134 2.497 51.644 1.00 94.75 186 THR A O 1
ATOM 1485 N N . HIS A 1 187 ? -24.872 2.057 49.468 1.00 89.81 187 HIS A N 1
ATOM 1486 C CA . HIS A 1 187 ? -26.291 2.201 49.146 1.00 89.81 187 HIS A CA 1
ATOM 1487 C C . HIS A 1 187 ? -27.159 1.092 49.766 1.00 89.81 187 HIS A C 1
ATOM 1489 O O . HIS A 1 187 ? -28.290 1.358 50.166 1.00 89.81 187 HIS A O 1
ATOM 1495 N N . HIS A 1 188 ? -26.645 -0.140 49.875 1.00 85.69 188 HIS A N 1
ATOM 1496 C CA . HIS A 1 188 ? -27.340 -1.225 50.580 1.00 85.69 188 HIS A CA 1
ATOM 1497 C C . HIS A 1 188 ? -27.473 -0.943 52.081 1.00 85.69 188 HIS A C 1
ATOM 1499 O O . HIS A 1 188 ? -28.515 -1.242 52.659 1.00 85.69 188 HIS A O 1
ATOM 1505 N N . GLU A 1 189 ? -26.456 -0.344 52.700 1.00 86.56 189 GLU A N 1
ATOM 1506 C CA . GLU A 1 189 ? -26.472 0.018 54.123 1.00 86.56 189 GLU A CA 1
ATOM 1507 C C . GLU A 1 189 ? -27.341 1.256 54.409 1.00 86.56 189 GLU A C 1
ATOM 1509 O O . GLU A 1 189 ? -27.991 1.335 55.450 1.00 86.56 189 GLU A O 1
ATOM 1514 N N . ALA A 1 190 ? -27.402 2.208 53.473 1.00 84.31 190 ALA A N 1
ATOM 1515 C CA . ALA A 1 190 ? -28.135 3.465 53.624 1.00 84.31 190 ALA A CA 1
ATOM 1516 C C . ALA A 1 190 ? -29.648 3.372 53.348 1.00 84.31 190 ALA A C 1
ATOM 1518 O O . ALA A 1 190 ? -30.338 4.384 53.467 1.00 84.31 190 ALA A O 1
ATOM 1519 N N . LEU A 1 191 ? -30.180 2.202 52.978 1.00 78.25 191 LEU A N 1
ATOM 1520 C CA . LEU A 1 191 ? -31.617 1.972 52.784 1.00 78.25 191 LEU A CA 1
ATOM 1521 C C . LEU A 1 191 ? -32.244 1.353 54.053 1.00 78.25 191 LEU A C 1
ATOM 1523 O O . LEU A 1 191 ? -32.366 0.129 54.142 1.00 78.25 191 LEU A O 1
ATOM 1527 N N . PRO A 1 192 ? -32.706 2.165 55.029 1.00 64.56 192 PRO A N 1
ATOM 1528 C CA . PRO A 1 192 ? -33.269 1.676 56.292 1.00 64.56 192 PRO A CA 1
ATOM 1529 C C . PRO A 1 192 ? -34.567 0.861 56.139 1.00 64.56 192 PRO A C 1
ATOM 1531 O O . PRO A 1 192 ? -34.945 0.154 57.068 1.00 64.56 192 PRO A O 1
ATOM 1534 N N . ASN A 1 193 ? -35.218 0.885 54.969 1.00 66.25 193 ASN A N 1
ATOM 1535 C CA . ASN A 1 193 ? -36.466 0.153 54.707 1.00 66.25 193 ASN A CA 1
ATOM 1536 C C . ASN A 1 193 ? -36.285 -1.087 53.816 1.00 66.25 193 ASN A C 1
ATOM 1538 O O . ASN A 1 193 ? -37.270 -1.635 53.320 1.00 66.25 193 ASN A O 1
ATOM 1542 N N . ASN A 1 194 ? -35.057 -1.580 53.617 1.00 69.94 194 ASN A N 1
ATOM 1543 C CA . ASN A 1 194 ? -34.852 -2.787 52.808 1.00 69.94 194 ASN A CA 1
ATOM 1544 C C . ASN A 1 194 ? -35.584 -4.013 53.402 1.00 69.94 194 ASN A C 1
ATOM 1546 O O . ASN A 1 194 ? -36.071 -4.864 52.667 1.00 69.94 194 ASN A O 1
ATOM 1550 N N . GLY A 1 195 ? -35.777 -4.054 54.727 1.00 77.81 195 GLY A N 1
ATOM 1551 C CA . GLY A 1 195 ? -36.600 -5.077 55.384 1.00 77.81 195 GLY A CA 1
ATOM 1552 C C . GLY A 1 195 ? -38.090 -5.027 55.011 1.00 77.81 195 GLY A C 1
ATOM 1553 O O . GLY A 1 195 ? -38.730 -6.074 54.917 1.00 77.81 195 GLY A O 1
ATOM 1554 N N . GLU A 1 196 ? -38.642 -3.840 54.748 1.00 81.75 196 GLU A N 1
ATOM 1555 C CA . GLU A 1 196 ? -40.037 -3.670 54.316 1.00 81.75 196 GLU A CA 1
ATOM 1556 C C . GLU A 1 196 ? -40.229 -4.129 52.870 1.00 81.75 196 GLU A C 1
ATOM 1558 O O . GLU A 1 196 ? -41.167 -4.869 52.576 1.00 81.75 196 GLU A O 1
ATOM 1563 N N . ILE A 1 197 ? -39.308 -3.747 51.981 1.00 80.56 197 ILE A N 1
ATOM 1564 C CA . ILE A 1 197 ? -39.335 -4.165 50.574 1.00 80.56 197 ILE A CA 1
ATOM 1565 C C . ILE A 1 197 ? -39.132 -5.681 50.474 1.00 80.56 197 ILE A C 1
ATOM 1567 O O . ILE A 1 197 ? -39.865 -6.352 49.746 1.00 80.56 197 ILE A O 1
ATOM 1571 N N . GLN A 1 198 ? -38.200 -6.241 51.250 1.00 81.94 198 GLN A N 1
ATOM 1572 C CA . GLN A 1 198 ? -37.971 -7.683 51.294 1.00 81.94 198 GLN A CA 1
ATOM 1573 C C . GLN A 1 198 ? -39.198 -8.432 51.835 1.00 81.94 198 GLN A C 1
ATOM 1575 O O . GLN A 1 198 ? -39.628 -9.411 51.229 1.00 81.94 198 GLN A O 1
ATOM 1580 N N . SER A 1 199 ? -39.833 -7.923 52.899 1.00 87.44 199 SER A N 1
ATOM 1581 C CA . SER A 1 199 ? -41.076 -8.498 53.437 1.00 87.44 199 SER A CA 1
ATOM 1582 C C . SER A 1 199 ? -42.229 -8.440 52.429 1.00 87.44 199 SER A C 1
ATOM 1584 O O . SER A 1 199 ? -42.987 -9.401 52.305 1.00 87.44 199 SER A O 1
ATOM 1586 N N . GLN A 1 200 ? -42.364 -7.344 51.672 1.00 90.69 200 GLN A N 1
ATOM 1587 C CA . GLN A 1 200 ? -43.352 -7.239 50.592 1.00 90.69 200 GLN A CA 1
ATOM 1588 C C . GLN A 1 200 ? -43.059 -8.217 49.449 1.00 90.69 200 GLN A C 1
ATOM 1590 O O . GLN A 1 200 ? -43.982 -8.843 48.925 1.00 90.69 200 GLN A O 1
ATOM 1595 N N . MET A 1 201 ? -41.788 -8.388 49.079 1.00 86.00 201 MET A N 1
ATOM 1596 C CA . MET A 1 201 ? -41.383 -9.371 48.077 1.00 86.00 201 MET A CA 1
ATOM 1597 C C . MET A 1 201 ? -41.676 -10.807 48.517 1.00 86.00 201 MET A C 1
ATOM 1599 O O . MET A 1 201 ? -42.205 -11.583 47.720 1.00 86.00 201 MET A O 1
ATOM 1603 N N . ASP A 1 202 ? -41.394 -11.161 49.770 1.00 92.38 202 ASP A N 1
ATOM 1604 C CA . ASP A 1 202 ? -41.694 -12.489 50.311 1.00 92.38 202 ASP A CA 1
ATOM 1605 C C . ASP A 1 202 ? -43.209 -12.724 50.419 1.00 92.38 202 ASP A C 1
ATOM 1607 O O . ASP A 1 202 ? -43.698 -13.821 50.136 1.00 92.38 202 ASP A O 1
ATOM 1611 N N . ALA A 1 203 ? -43.984 -11.685 50.745 1.00 95.31 203 ALA A N 1
ATOM 1612 C CA . ALA A 1 203 ? -45.443 -11.746 50.725 1.00 95.31 203 ALA A CA 1
ATOM 1613 C C . ALA A 1 203 ? -45.989 -12.006 49.309 1.00 95.31 203 ALA A C 1
ATOM 1615 O O . ALA A 1 203 ? -46.833 -12.887 49.135 1.00 95.31 203 ALA A O 1
ATOM 1616 N N . LEU A 1 204 ? -45.485 -11.299 48.291 1.00 94.38 204 LEU A N 1
ATOM 1617 C CA . LEU A 1 204 ? -45.867 -11.526 46.892 1.00 94.38 204 LEU A CA 1
ATOM 1618 C C . LEU A 1 204 ? -45.464 -12.921 46.406 1.00 94.38 204 LEU A C 1
ATOM 1620 O O . LEU A 1 204 ? -46.245 -13.579 45.721 1.00 94.38 204 LEU A O 1
ATOM 1624 N N . ARG A 1 205 ? -44.277 -13.404 46.791 1.00 92.50 205 ARG A N 1
ATOM 1625 C CA . ARG A 1 205 ? -43.793 -14.740 46.422 1.00 92.50 205 ARG A CA 1
ATOM 1626 C C . ARG A 1 205 ? -44.696 -15.836 47.004 1.00 92.50 205 ARG A C 1
ATOM 1628 O O . ARG A 1 205 ? -45.134 -16.712 46.265 1.00 92.50 205 ARG A O 1
ATOM 1635 N N . ASN A 1 206 ? -45.087 -15.704 48.274 1.00 96.12 206 ASN A N 1
ATOM 1636 C CA . ASN A 1 206 ? -46.075 -16.580 48.913 1.00 96.12 206 ASN A CA 1
ATOM 1637 C C . ASN A 1 206 ? -47.460 -16.515 48.241 1.00 96.12 206 ASN A C 1
ATOM 1639 O O . ASN A 1 206 ? -48.152 -17.528 48.131 1.00 96.12 206 ASN A O 1
ATOM 1643 N N . GLN A 1 207 ? -47.901 -15.333 47.795 1.00 97.12 207 GLN A N 1
ATOM 1644 C CA . GLN A 1 207 ? -49.164 -15.201 47.059 1.00 97.12 207 GLN A CA 1
ATOM 1645 C C . GLN A 1 207 ? -49.114 -15.910 45.702 1.00 97.12 207 GLN A C 1
ATOM 1647 O O . GLN A 1 207 ? -50.079 -16.575 45.330 1.00 97.12 207 GLN A O 1
ATOM 1652 N N . MET A 1 208 ? -47.994 -15.797 44.988 1.00 94.94 208 MET A N 1
ATOM 1653 C CA . MET A 1 208 ? -47.763 -16.496 43.725 1.00 94.94 208 MET A CA 1
ATOM 1654 C C . MET A 1 208 ? -47.816 -18.014 43.903 1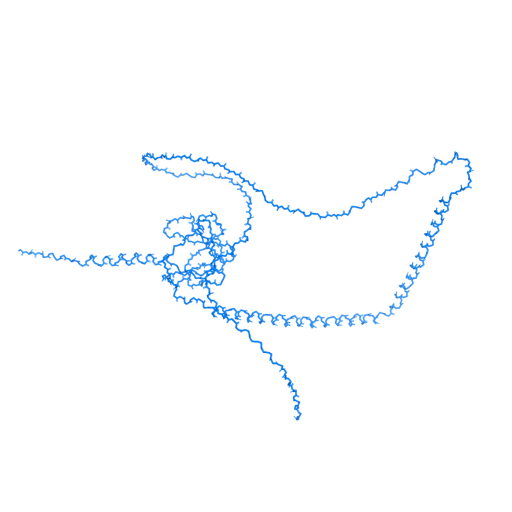.00 94.94 208 MET A C 1
ATOM 1656 O O . MET A 1 208 ? -48.519 -18.684 43.155 1.00 94.94 208 MET A O 1
ATOM 1660 N N . GLU A 1 209 ? -47.152 -18.542 44.929 1.00 96.12 209 GLU A N 1
ATOM 1661 C CA . GLU A 1 209 ? -47.129 -19.979 45.221 1.00 96.12 209 GLU A CA 1
ATOM 1662 C C . GLU A 1 209 ? -48.534 -20.510 45.568 1.00 96.12 209 GLU A C 1
ATOM 1664 O O . GLU A 1 209 ? -48.954 -21.564 45.092 1.00 96.12 209 GLU A O 1
ATOM 1669 N N . ARG A 1 210 ? -49.338 -19.725 46.302 1.00 96.38 210 ARG A N 1
ATOM 1670 C CA . ARG A 1 210 ? -50.759 -20.040 46.544 1.00 96.38 210 ARG A CA 1
ATOM 1671 C C . ARG A 1 210 ? -51.599 -20.045 45.267 1.00 96.38 210 ARG A C 1
ATOM 1673 O O . ARG A 1 210 ? -52.468 -20.902 45.117 1.00 96.38 210 ARG A O 1
ATOM 1680 N N . LEU A 1 211 ? -51.382 -19.079 44.374 1.00 96.31 211 LEU A N 1
ATOM 1681 C CA . LEU A 1 211 ? -52.080 -19.026 43.087 1.00 96.31 211 LEU A CA 1
ATOM 1682 C C . LEU A 1 211 ? -51.691 -20.206 42.194 1.00 96.31 211 LEU A C 1
ATOM 1684 O O . LEU A 1 211 ? -52.550 -20.765 41.519 1.00 96.31 211 LEU A O 1
ATOM 1688 N N . GLU A 1 212 ? -50.426 -20.610 42.217 1.00 95.31 212 GLU A N 1
ATOM 1689 C CA . GLU A 1 212 ? -49.931 -21.754 41.459 1.00 95.31 212 GLU A CA 1
ATOM 1690 C C . GLU A 1 212 ? -50.572 -23.066 41.930 1.00 95.31 212 GLU A C 1
ATOM 1692 O O . GLU A 1 212 ? -51.063 -23.834 41.102 1.00 95.31 212 GLU A O 1
ATOM 1697 N N . LEU A 1 213 ? -50.694 -23.266 43.248 1.00 96.00 213 LEU A N 1
ATOM 1698 C CA . LEU A 1 213 ? -51.440 -24.392 43.822 1.00 96.00 213 LEU A CA 1
ATOM 1699 C C . LEU A 1 213 ? -52.916 -24.387 43.392 1.00 96.00 213 LEU A C 1
ATOM 1701 O O . LEU A 1 213 ? -53.433 -25.407 42.946 1.00 96.00 213 LEU A O 1
ATOM 1705 N N . LEU A 1 214 ? -53.583 -23.227 43.431 1.00 96.31 214 LEU A N 1
ATOM 1706 C CA . LEU A 1 214 ? -54.969 -23.084 42.963 1.00 96.31 214 LEU A CA 1
ATOM 1707 C C . LEU A 1 214 ? -55.133 -23.437 41.479 1.00 96.31 214 LEU A C 1
ATOM 1709 O O . LEU A 1 214 ? -56.136 -24.033 41.083 1.00 96.31 214 LEU A O 1
ATOM 1713 N N . VAL A 1 215 ? -54.177 -23.051 40.635 1.00 95.81 215 VAL A N 1
ATOM 1714 C CA . VAL A 1 215 ? -54.196 -23.403 39.211 1.00 95.81 215 VAL A CA 1
ATOM 1715 C C . VAL A 1 215 ? -54.009 -24.909 39.033 1.00 95.81 215 VAL A C 1
ATOM 1717 O O . VAL A 1 215 ? -54.758 -25.517 38.269 1.00 95.81 215 VAL A O 1
ATOM 1720 N N . GLN A 1 216 ? -53.073 -25.527 39.757 1.00 94.50 216 GLN A N 1
ATOM 1721 C CA . GLN A 1 216 ? -52.855 -26.975 39.710 1.00 94.50 216 GLN A CA 1
ATOM 1722 C C . GLN A 1 216 ? -54.094 -27.766 40.158 1.00 94.50 216 GLN A C 1
ATOM 1724 O O . GLN A 1 216 ? -54.495 -28.703 39.464 1.00 94.50 216 GLN A O 1
ATOM 1729 N N . ASP A 1 217 ? -54.757 -27.347 41.239 1.00 94.31 217 ASP A N 1
ATOM 1730 C CA . ASP A 1 217 ? -55.997 -27.967 41.723 1.00 94.31 217 ASP A CA 1
ATOM 1731 C C . ASP A 1 217 ? -57.125 -27.879 40.685 1.00 94.31 217 ASP A C 1
ATOM 1733 O O . ASP A 1 217 ? -57.816 -28.863 40.407 1.00 94.31 217 ASP A O 1
ATOM 1737 N N . ASN A 1 218 ? -57.287 -26.717 40.045 1.00 93.00 218 ASN A N 1
ATOM 1738 C CA . ASN A 1 218 ? -58.282 -26.542 38.986 1.00 93.00 218 ASN A CA 1
ATOM 1739 C C . ASN A 1 218 ? -57.983 -27.410 37.756 1.00 93.00 218 ASN A C 1
ATOM 1741 O O . ASN A 1 218 ? -58.904 -27.961 37.150 1.00 93.00 218 ASN A O 1
ATOM 1745 N N . VAL A 1 219 ? -56.707 -27.571 37.397 1.00 95.19 219 VAL A N 1
ATOM 1746 C CA . VAL A 1 219 ? -56.286 -28.472 36.313 1.00 95.19 219 VAL A CA 1
ATOM 1747 C C . VAL A 1 219 ? -56.604 -29.930 36.661 1.00 95.19 219 VAL A C 1
ATOM 1749 O O . VAL A 1 219 ? -57.127 -30.658 35.816 1.00 95.19 219 VAL A O 1
ATOM 1752 N N . LEU A 1 220 ? -56.363 -30.360 37.901 1.00 93.44 220 LEU A N 1
ATOM 1753 C CA . LEU A 1 220 ? -56.728 -31.695 38.392 1.00 93.44 220 LEU A CA 1
ATOM 1754 C C . LEU A 1 220 ? -58.244 -31.940 38.346 1.00 93.44 220 LEU A C 1
ATOM 1756 O O . LEU A 1 220 ? -58.684 -32.994 37.876 1.00 93.44 220 LEU A O 1
ATOM 1760 N N . LEU A 1 221 ? -59.051 -30.964 38.769 1.00 92.19 221 LEU A N 1
ATOM 1761 C CA . LEU A 1 221 ? -60.514 -31.039 38.696 1.00 92.19 221 LEU A CA 1
ATOM 1762 C C . LEU A 1 221 ? -61.013 -31.138 37.251 1.00 92.19 221 LEU A C 1
ATOM 1764 O O . LEU A 1 221 ? -61.846 -31.994 36.948 1.00 92.19 221 LEU A O 1
ATOM 1768 N N . LEU A 1 222 ? -60.473 -30.316 36.347 1.00 91.88 222 LEU A N 1
ATOM 1769 C CA . LEU A 1 222 ? -60.785 -30.375 34.917 1.00 91.88 222 LEU A CA 1
ATOM 1770 C C . LEU A 1 222 ? -60.431 -31.738 34.321 1.00 91.88 222 LEU A C 1
ATOM 1772 O O . LEU A 1 222 ? -61.255 -32.330 33.627 1.00 91.88 222 LEU A O 1
ATOM 1776 N N . ASN A 1 223 ? -59.250 -32.271 34.635 1.00 90.69 223 ASN A N 1
ATOM 1777 C CA . ASN A 1 223 ? -58.836 -33.597 34.177 1.00 90.69 223 ASN A CA 1
ATOM 1778 C C . ASN A 1 223 ? -59.770 -34.700 34.698 1.00 90.69 223 ASN A C 1
ATOM 1780 O O . ASN A 1 223 ? -60.146 -35.596 33.943 1.00 90.69 223 ASN A O 1
ATOM 1784 N N . THR A 1 224 ? -60.205 -34.6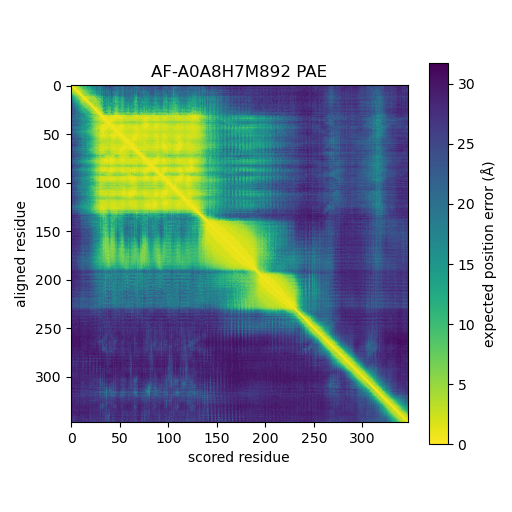07 35.955 1.00 91.50 224 THR A N 1
ATOM 1785 C CA . THR A 1 224 ? -61.159 -35.554 36.554 1.00 91.50 224 THR A CA 1
ATOM 1786 C C . THR A 1 224 ? -62.530 -35.474 35.875 1.00 91.50 224 THR A C 1
ATOM 1788 O O . THR A 1 224 ? -63.133 -36.501 35.567 1.00 91.50 224 THR A O 1
ATOM 1791 N N . TYR A 1 225 ? -63.011 -34.264 35.580 1.00 89.56 225 TYR A N 1
ATOM 1792 C CA . TYR A 1 225 ? -64.274 -34.046 34.873 1.00 89.56 225 TYR A CA 1
ATOM 1793 C C . TYR A 1 225 ? -64.228 -34.560 33.427 1.00 89.56 225 TYR A C 1
ATOM 1795 O O . TYR A 1 225 ? -65.157 -35.227 32.973 1.00 89.56 225 TYR A O 1
ATOM 1803 N N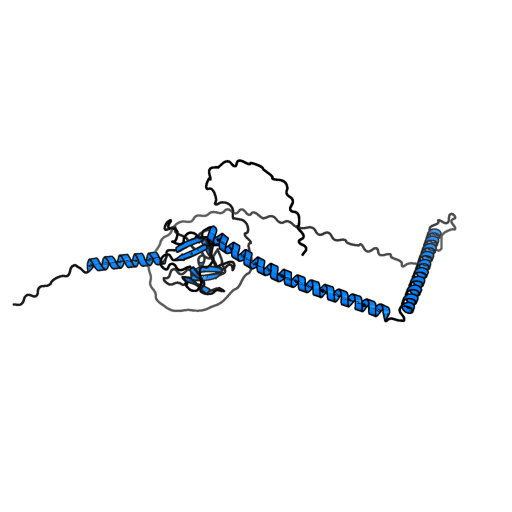 . VAL A 1 226 ? -63.127 -34.312 32.711 1.00 90.12 226 VAL A N 1
ATOM 1804 C CA . VAL A 1 226 ? -62.899 -34.851 31.361 1.00 90.12 226 VAL A CA 1
ATOM 1805 C C . VAL A 1 226 ? -62.871 -36.377 31.389 1.00 90.12 226 VAL A C 1
ATOM 1807 O O . VAL A 1 226 ? -63.535 -37.005 30.565 1.00 90.12 226 VAL A O 1
ATOM 1810 N N . HIS A 1 227 ? -62.178 -36.978 32.359 1.00 87.06 227 HIS A N 1
ATOM 1811 C CA . HIS A 1 227 ? -62.179 -38.427 32.544 1.00 87.06 227 HIS A CA 1
ATOM 1812 C C . HIS A 1 227 ? -63.598 -38.958 32.797 1.00 87.06 227 HIS A C 1
ATOM 1814 O O . HIS A 1 227 ? -64.008 -39.931 32.168 1.00 87.06 227 HIS A O 1
ATOM 1820 N N . TRP A 1 228 ? -64.382 -38.304 33.661 1.00 86.00 228 TRP A N 1
ATOM 1821 C CA . TRP A 1 228 ? -65.776 -38.675 33.930 1.00 86.00 228 TRP A CA 1
ATOM 1822 C C . TRP A 1 228 ? -66.646 -38.633 32.665 1.00 86.00 228 TRP A C 1
ATOM 1824 O O . TRP A 1 228 ? -67.363 -39.590 32.387 1.00 86.00 228 TRP A O 1
ATOM 1834 N N . LEU A 1 229 ? -66.524 -37.586 31.841 1.00 80.94 229 LEU A N 1
ATOM 1835 C CA . LEU A 1 229 ? -67.246 -37.482 30.565 1.00 80.94 229 LEU A CA 1
ATOM 1836 C C . LEU A 1 229 ? -66.814 -38.528 29.529 1.00 80.94 229 LEU A C 1
ATOM 1838 O O . LEU A 1 229 ? -67.617 -38.934 28.690 1.00 80.94 229 LEU A O 1
ATOM 1842 N N . GLN A 1 230 ? -65.550 -38.948 29.563 1.00 80.69 230 GLN A N 1
ATOM 1843 C CA . GLN A 1 230 ? -65.015 -39.988 28.684 1.00 80.69 230 GLN A CA 1
ATOM 1844 C C . GLN A 1 230 ? -65.295 -41.401 29.198 1.00 80.69 230 GLN A C 1
ATOM 1846 O O . GLN A 1 230 ? -65.110 -42.360 28.448 1.00 80.69 230 GLN A O 1
ATOM 1851 N N . THR A 1 231 ? -65.753 -41.552 30.446 1.00 78.19 231 THR A N 1
ATOM 1852 C CA . THR A 1 231 ? -66.115 -42.859 30.987 1.00 78.19 231 THR A CA 1
ATOM 1853 C C . THR A 1 231 ? -67.427 -43.283 30.322 1.00 78.19 231 THR A C 1
ATOM 1855 O O . THR A 1 231 ? -68.449 -42.619 30.510 1.00 78.19 231 THR A O 1
ATOM 1858 N N . PRO A 1 232 ? -67.445 -44.349 29.505 1.00 66.81 232 PRO A N 1
ATOM 1859 C CA . PRO A 1 232 ? -68.658 -44.760 28.822 1.00 66.81 232 PRO A CA 1
ATOM 1860 C C . PRO A 1 232 ? -69.695 -45.161 29.873 1.00 66.81 232 PRO A C 1
ATOM 1862 O O . PRO A 1 232 ? -69.503 -46.141 30.594 1.00 66.81 232 PRO A O 1
ATOM 1865 N N . PHE A 1 233 ? -70.801 -44.415 29.955 1.00 55.06 233 PHE A N 1
ATOM 1866 C CA . PHE A 1 233 ? -71.988 -44.858 30.676 1.00 55.06 233 PHE A CA 1
ATOM 1867 C C . PHE A 1 233 ? -72.463 -46.156 30.026 1.00 55.06 233 PHE A C 1
ATOM 1869 O O . PHE A 1 233 ? -73.168 -46.170 29.016 1.00 55.06 233 PHE A O 1
ATOM 1876 N N . ALA A 1 234 ? -72.026 -47.271 30.602 1.00 52.41 234 ALA A N 1
ATOM 1877 C CA . ALA A 1 234 ? -72.504 -48.601 30.303 1.00 52.41 234 ALA A CA 1
ATOM 1878 C C . ALA A 1 234 ? -73.922 -48.740 30.868 1.00 52.41 234 ALA A C 1
ATOM 1880 O O . ALA A 1 234 ? -74.144 -49.379 31.882 1.00 52.41 234 ALA A O 1
ATOM 1881 N N . THR A 1 235 ? -74.877 -48.059 30.248 1.00 52.88 235 THR A N 1
ATOM 1882 C CA . THR A 1 235 ? -76.288 -48.435 30.130 1.00 52.88 235 THR A CA 1
ATOM 1883 C C . THR A 1 235 ? -76.935 -47.391 29.231 1.00 52.88 235 THR A C 1
ATOM 1885 O O . THR A 1 235 ? -76.930 -46.203 29.524 1.00 52.88 235 THR A O 1
ATOM 1888 N N . LYS A 1 236 ? -77.452 -47.839 28.087 1.00 51.31 236 LYS A N 1
ATOM 1889 C CA . LYS A 1 236 ? -78.226 -47.022 27.151 1.00 51.31 236 LYS A CA 1
ATOM 1890 C C . LYS A 1 236 ? -79.559 -46.621 27.804 1.00 51.31 236 LYS A C 1
ATOM 1892 O O . LYS A 1 236 ? -80.331 -47.526 28.118 1.00 51.31 236 LYS A O 1
ATOM 1897 N N . PRO A 1 237 ? -79.933 -45.332 27.836 1.00 43.84 237 PRO A N 1
ATOM 1898 C CA . PRO A 1 237 ? -81.306 -44.937 27.589 1.00 43.84 237 PRO A CA 1
ATOM 1899 C C . PRO A 1 237 ? -81.429 -44.382 26.168 1.00 43.84 237 PRO A C 1
ATOM 1901 O O . PRO A 1 237 ? -80.524 -43.743 25.632 1.00 43.84 237 PRO A O 1
ATOM 1904 N N . ASN A 1 238 ? -82.560 -44.696 25.546 1.00 52.38 238 ASN A N 1
ATOM 1905 C CA . ASN A 1 238 ? -82.892 -44.386 24.164 1.00 52.38 238 ASN A CA 1
ATOM 1906 C C . ASN A 1 238 ? -82.629 -42.922 23.788 1.00 52.38 238 ASN A C 1
ATOM 1908 O O . ASN A 1 238 ? -83.094 -41.978 24.424 1.00 52.38 238 ASN A O 1
ATOM 1912 N N . ASN A 1 239 ? -81.881 -42.785 22.702 1.00 45.22 239 ASN A N 1
ATOM 1913 C CA . ASN A 1 239 ? -81.319 -41.560 22.180 1.00 45.22 239 ASN A CA 1
ATOM 1914 C C . ASN A 1 239 ? -82.286 -40.949 21.152 1.00 45.22 239 ASN A C 1
ATOM 1916 O O . ASN A 1 239 ? -82.388 -41.457 20.039 1.00 45.22 239 ASN A O 1
ATOM 1920 N N . THR A 1 240 ? -82.982 -39.865 21.513 1.00 49.88 240 THR A N 1
ATOM 1921 C CA . THR A 1 240 ? -83.765 -39.058 20.548 1.00 49.88 240 THR A CA 1
ATOM 1922 C C . THR A 1 240 ? -83.770 -37.546 20.816 1.00 49.88 240 THR A C 1
ATOM 1924 O O . THR A 1 240 ? -84.544 -36.833 20.186 1.00 49.88 240 THR A O 1
ATOM 1927 N N . MET A 1 241 ? -82.932 -37.001 21.713 1.00 47.31 241 MET A N 1
ATOM 1928 C CA . MET A 1 241 ? -83.075 -35.582 22.094 1.00 47.31 241 MET A CA 1
ATOM 1929 C C . MET A 1 241 ? -81.795 -34.814 22.465 1.00 47.31 241 MET A C 1
ATOM 1931 O O . MET A 1 241 ? -81.847 -33.951 23.322 1.00 47.31 241 MET A O 1
ATOM 1935 N N . TYR A 1 242 ? -80.649 -35.013 21.809 1.00 40.72 242 TYR A N 1
ATOM 1936 C CA . TYR A 1 242 ? -79.524 -34.072 21.982 1.00 40.72 242 TYR A CA 1
ATOM 1937 C C . TYR A 1 242 ? -78.786 -33.808 20.670 1.00 40.72 242 TYR A C 1
ATOM 1939 O O . TYR A 1 242 ? -77.706 -34.323 20.421 1.00 40.72 242 TYR A O 1
ATOM 1947 N N . ASN A 1 243 ? -79.394 -32.982 19.814 1.00 44.88 243 ASN A N 1
ATOM 1948 C CA . ASN A 1 243 ? -78.755 -32.462 18.600 1.00 44.88 243 ASN A CA 1
ATOM 1949 C C . ASN A 1 243 ? -79.055 -30.965 18.381 1.00 44.88 243 ASN A C 1
ATOM 1951 O O . ASN A 1 243 ? -79.256 -30.521 17.254 1.00 44.88 243 ASN A O 1
ATOM 1955 N N . LYS A 1 244 ? -79.157 -30.172 19.464 1.00 51.78 244 LYS A N 1
ATOM 1956 C CA . LYS A 1 244 ? -79.608 -28.768 19.363 1.00 51.78 244 LYS A CA 1
ATOM 1957 C C . LYS A 1 244 ? -78.821 -27.680 20.107 1.00 51.78 244 LYS A C 1
ATOM 1959 O O . LYS A 1 244 ? -79.278 -26.547 20.043 1.00 51.78 244 LYS A O 1
ATOM 1964 N N . VAL A 1 245 ? -77.681 -27.934 20.771 1.00 49.72 245 VAL A N 1
ATOM 1965 C CA . VAL A 1 245 ? -77.135 -26.902 21.697 1.00 49.72 245 VAL A CA 1
ATOM 1966 C C . VAL A 1 245 ? -75.744 -26.314 21.388 1.00 49.72 245 VAL A C 1
ATOM 1968 O O . VAL A 1 245 ? -75.513 -25.195 21.820 1.00 49.72 245 VAL A O 1
ATOM 1971 N N . PHE A 1 246 ? -74.842 -26.897 20.583 1.00 45.62 246 PHE A N 1
ATOM 1972 C CA . PHE A 1 246 ? -73.526 -26.242 20.366 1.00 45.62 246 PHE A CA 1
ATOM 1973 C C . PHE A 1 246 ? -72.962 -26.386 18.940 1.00 45.62 246 PHE A C 1
ATOM 1975 O O . PHE A 1 246 ? -72.313 -27.388 18.651 1.00 45.62 246 PHE A O 1
ATOM 1982 N N . PRO A 1 247 ? -73.148 -25.391 18.044 1.00 45.66 247 PRO A N 1
ATOM 1983 C CA . PRO A 1 247 ? -72.634 -25.466 16.677 1.00 45.66 247 PRO A CA 1
ATOM 1984 C C . PRO A 1 247 ? -71.250 -24.829 16.439 1.00 45.66 247 PRO A C 1
ATOM 1986 O O . PRO A 1 247 ? -70.775 -24.899 15.313 1.00 45.66 247 PRO A O 1
ATOM 1989 N N . ASN A 1 248 ? -70.561 -24.231 17.422 1.00 45.41 248 ASN A N 1
ATOM 1990 C CA . ASN A 1 248 ? -69.372 -23.408 17.127 1.00 45.41 248 ASN A CA 1
ATOM 1991 C C . ASN A 1 248 ? -68.168 -23.644 18.052 1.00 45.41 248 ASN A C 1
ATOM 1993 O O . ASN A 1 248 ? -67.865 -22.794 18.877 1.00 45.41 248 ASN A O 1
ATOM 1997 N N . TYR A 1 249 ? -67.416 -24.729 17.850 1.00 38.16 249 TYR A N 1
ATOM 1998 C CA . TYR A 1 249 ? -65.991 -24.767 18.220 1.00 38.16 249 TYR A CA 1
ATOM 1999 C C . TYR A 1 249 ? -65.195 -25.516 17.147 1.00 38.16 249 TYR A C 1
ATOM 2001 O O . TYR A 1 249 ? -65.078 -26.738 17.152 1.00 38.16 249 TYR A O 1
ATOM 2009 N N . ARG A 1 250 ? -64.667 -24.754 16.184 1.00 38.59 250 ARG A N 1
ATOM 2010 C CA . ARG A 1 250 ? -63.744 -25.227 15.148 1.00 38.59 250 ARG A CA 1
ATOM 2011 C C . ARG A 1 250 ? -62.321 -24.957 15.643 1.00 38.59 250 ARG A C 1
ATOM 2013 O O . ARG A 1 250 ? -61.866 -23.818 15.610 1.00 38.59 250 ARG A O 1
ATOM 2020 N N . LEU A 1 251 ? -61.644 -25.988 16.144 1.00 41.62 251 LEU A N 1
ATOM 2021 C CA . LEU A 1 251 ? -60.223 -25.929 16.498 1.00 41.62 251 LEU A CA 1
ATOM 2022 C C . LEU A 1 251 ? -59.394 -25.774 15.215 1.00 41.62 251 LEU A C 1
ATOM 2024 O O . LEU A 1 251 ? -59.416 -26.642 14.345 1.00 41.62 251 LEU A O 1
ATOM 2028 N N . ALA A 1 252 ? -58.692 -24.650 15.087 1.00 38.91 252 ALA A N 1
ATOM 2029 C CA . ALA A 1 252 ? -57.729 -24.407 14.022 1.00 38.91 252 ALA A CA 1
ATOM 2030 C C . ALA A 1 252 ? -56.332 -24.834 14.496 1.00 38.91 252 ALA A C 1
ATOM 2032 O O . ALA A 1 252 ? -55.721 -24.160 15.322 1.00 38.91 252 ALA A O 1
ATOM 2033 N N . THR A 1 253 ? -55.811 -25.936 13.962 1.00 42.03 253 THR A N 1
ATOM 2034 C CA . THR A 1 253 ? -54.386 -26.278 14.043 1.00 42.03 253 THR A CA 1
ATOM 2035 C C . THR A 1 253 ? -53.646 -25.518 12.943 1.00 42.03 253 THR A C 1
ATOM 2037 O O . THR A 1 253 ? -53.907 -25.732 11.760 1.00 42.03 253 THR A O 1
ATOM 2040 N N . LYS A 1 254 ? -52.758 -24.591 13.321 1.00 40.38 254 LYS A N 1
ATOM 2041 C CA . LYS A 1 254 ? -51.851 -23.890 12.400 1.00 40.38 254 LYS A CA 1
ATOM 2042 C C . LYS A 1 254 ? -50.474 -24.553 12.451 1.00 40.38 254 LYS A C 1
ATOM 2044 O O . LYS A 1 254 ? -49.877 -24.642 13.520 1.00 40.38 254 LYS A O 1
ATOM 2049 N N . ASP A 1 255 ? -49.997 -24.973 11.284 1.00 40.59 255 ASP A N 1
ATOM 2050 C CA . ASP A 1 255 ? -48.691 -25.590 11.064 1.00 40.59 255 ASP A CA 1
ATOM 2051 C C . ASP A 1 255 ? -47.527 -24.629 11.356 1.00 40.59 255 ASP A C 1
ATOM 2053 O O . ASP A 1 255 ? -47.465 -23.508 10.842 1.00 40.59 255 ASP A O 1
ATOM 2057 N N . PHE A 1 256 ? -46.563 -25.107 12.143 1.00 37.19 256 PHE A N 1
ATOM 2058 C CA . PHE A 1 256 ? -45.234 -24.521 12.311 1.00 37.19 256 PHE A CA 1
ATOM 2059 C C . PHE A 1 256 ? -44.338 -24.964 11.138 1.00 37.19 256 PHE A C 1
ATOM 2061 O O . PHE A 1 256 ? -43.992 -26.138 11.029 1.00 37.19 256 PHE A O 1
ATOM 2068 N N . LYS A 1 257 ? -43.929 -24.034 10.262 1.00 38.97 257 LYS A N 1
ATOM 2069 C CA . LYS A 1 257 ? -42.874 -24.265 9.256 1.00 38.97 257 LYS A CA 1
ATOM 2070 C C . LYS A 1 257 ? -41.510 -23.891 9.837 1.00 38.97 257 LYS A C 1
ATOM 2072 O O . LYS A 1 257 ? -41.228 -22.714 10.044 1.00 38.97 257 LYS A O 1
ATOM 2077 N N . THR A 1 258 ? -40.658 -24.887 10.054 1.00 44.78 258 THR A N 1
ATOM 2078 C CA . THR A 1 258 ? -39.218 -24.726 10.289 1.00 44.78 258 THR A CA 1
ATOM 2079 C C . THR A 1 258 ? -38.470 -24.640 8.956 1.00 44.78 258 THR A C 1
ATOM 2081 O O . THR A 1 258 ? -38.820 -25.296 7.976 1.00 44.78 258 THR A O 1
ATOM 2084 N N . GLY A 1 259 ? -37.464 -23.765 8.904 1.00 37.81 259 GLY A N 1
ATOM 2085 C CA . GLY A 1 259 ? -36.626 -23.543 7.732 1.00 37.81 259 GLY A CA 1
ATOM 2086 C C . GLY A 1 259 ? -35.469 -24.534 7.625 1.00 37.81 259 GLY A C 1
ATOM 2087 O O . GLY A 1 259 ? -34.885 -24.924 8.632 1.00 37.81 259 GLY A O 1
ATOM 2088 N N . LEU A 1 260 ? -35.083 -24.849 6.390 1.00 33.28 260 LEU A N 1
ATOM 2089 C CA . LEU A 1 260 ? -33.765 -25.377 6.054 1.00 33.28 260 LEU A CA 1
ATOM 2090 C C . LEU A 1 260 ? -33.227 -24.622 4.830 1.00 33.28 260 LEU A C 1
ATOM 2092 O O . LEU A 1 260 ? -33.931 -24.426 3.841 1.00 33.28 260 LEU A O 1
ATOM 2096 N N . LYS A 1 261 ? -31.986 -24.147 4.956 1.00 36.50 261 LYS A N 1
ATOM 2097 C CA . LYS A 1 261 ? -31.184 -23.500 3.915 1.00 36.50 261 LYS A CA 1
ATOM 2098 C C . LYS A 1 261 ? -30.389 -24.583 3.194 1.00 36.50 261 LYS A C 1
ATOM 2100 O O . LYS A 1 261 ? -29.635 -25.272 3.870 1.00 36.50 261 LYS A O 1
ATOM 2105 N N . ASP A 1 262 ? -30.451 -24.624 1.865 1.00 31.41 262 ASP A N 1
ATOM 2106 C CA . ASP A 1 262 ? -29.487 -25.370 1.054 1.00 31.41 262 ASP A CA 1
ATOM 2107 C C . ASP A 1 262 ? -28.736 -24.463 0.074 1.00 31.41 262 ASP A C 1
ATOM 2109 O O . ASP A 1 262 ? -29.284 -23.557 -0.556 1.00 31.41 262 ASP A O 1
ATOM 2113 N N . ARG A 1 263 ? -27.424 -24.713 0.030 1.00 26.00 263 ARG A N 1
ATOM 2114 C CA . ARG A 1 263 ? -26.387 -24.077 -0.788 1.00 26.00 263 ARG A CA 1
ATOM 2115 C C . ARG A 1 263 ? -26.485 -24.554 -2.240 1.00 26.00 263 ARG A C 1
ATOM 2117 O O . ARG A 1 263 ? -26.569 -25.753 -2.480 1.00 26.00 263 ARG A O 1
ATOM 2124 N N . LEU A 1 264 ? -26.328 -23.641 -3.198 1.00 24.27 264 LEU A N 1
ATOM 2125 C CA . LEU A 1 264 ? -26.080 -23.973 -4.605 1.00 24.27 264 LEU A CA 1
ATOM 2126 C C . LEU A 1 264 ? -24.591 -23.828 -4.949 1.00 24.27 264 LEU A C 1
ATOM 2128 O O . LEU A 1 264 ? -23.956 -22.821 -4.639 1.00 24.27 264 LEU A O 1
ATOM 2132 N N . ILE A 1 265 ? -24.065 -24.865 -5.601 1.00 25.11 265 ILE A N 1
ATOM 2133 C CA . ILE A 1 265 ? -22.754 -24.953 -6.256 1.00 25.11 265 ILE A CA 1
ATOM 2134 C C . ILE A 1 265 ? -22.974 -24.656 -7.744 1.00 25.11 265 ILE A C 1
ATOM 2136 O O . ILE A 1 265 ? -23.910 -25.193 -8.331 1.00 25.11 265 ILE A O 1
ATOM 2140 N N . LEU A 1 266 ? -22.095 -23.876 -8.381 1.00 22.44 266 LEU A N 1
ATOM 2141 C CA . LEU A 1 266 ? -22.036 -23.773 -9.843 1.00 22.44 266 LEU A CA 1
ATOM 2142 C C . LEU A 1 266 ? -20.615 -24.038 -10.354 1.00 22.44 266 LEU A C 1
ATOM 2144 O O . LEU A 1 266 ? -19.633 -23.519 -9.824 1.00 22.44 266 LEU A O 1
ATOM 2148 N N . ARG A 1 267 ? -20.539 -24.866 -11.400 1.00 24.31 267 ARG A N 1
ATOM 2149 C CA . ARG A 1 267 ? -19.369 -25.164 -12.239 1.00 24.31 267 ARG A CA 1
ATOM 2150 C C . ARG A 1 267 ? -19.723 -24.891 -13.718 1.00 24.31 267 ARG A C 1
ATOM 2152 O O . ARG A 1 267 ? -20.906 -24.757 -14.028 1.00 24.31 267 ARG A O 1
ATOM 2159 N N . PRO A 1 268 ? -18.718 -24.740 -14.601 1.00 24.89 268 PRO A N 1
ATOM 2160 C CA . PRO A 1 268 ? -18.771 -23.843 -15.756 1.00 24.89 268 PRO A CA 1
ATOM 2161 C C . PRO A 1 268 ? -19.336 -24.473 -17.034 1.00 24.89 268 PRO A C 1
ATOM 2163 O O . PRO A 1 268 ? -19.231 -25.679 -17.253 1.00 24.89 268 PRO A O 1
ATOM 2166 N N . LEU A 1 269 ? -19.870 -23.615 -17.908 1.00 25.25 269 LEU A N 1
ATOM 2167 C CA . LEU A 1 269 ? -20.330 -23.975 -19.246 1.00 25.25 269 LEU A CA 1
ATOM 2168 C C . LEU A 1 269 ? -19.174 -23.850 -20.254 1.00 25.25 269 LEU A C 1
ATOM 2170 O O . LEU A 1 269 ? -18.663 -22.761 -20.505 1.00 25.25 269 LEU A O 1
ATOM 2174 N N . VAL A 1 270 ? -18.787 -24.982 -20.837 1.00 26.70 270 VAL A N 1
ATOM 2175 C CA . VAL A 1 270 ? -17.952 -25.078 -22.041 1.00 26.70 270 VAL A CA 1
ATOM 2176 C C . VAL A 1 270 ? -18.803 -24.685 -23.249 1.00 26.70 270 VAL A C 1
ATOM 2178 O O . VAL A 1 270 ? -19.927 -25.171 -23.384 1.00 26.70 270 VAL A O 1
ATOM 2181 N N . ARG A 1 271 ? -18.267 -23.877 -24.171 1.00 29.06 271 ARG A N 1
ATOM 2182 C CA . ARG A 1 271 ? -18.800 -23.825 -25.537 1.00 29.06 271 ARG A CA 1
ATOM 2183 C C . ARG A 1 271 ? -17.684 -23.868 -26.572 1.00 29.06 271 ARG A C 1
ATOM 2185 O O . ARG A 1 271 ? -16.825 -22.998 -26.635 1.00 29.06 271 ARG A O 1
ATOM 2192 N N . VAL A 1 272 ? -17.754 -24.943 -27.345 1.00 30.92 272 VAL A N 1
ATOM 2193 C CA . VAL A 1 272 ? -17.075 -25.214 -28.607 1.00 30.92 272 VAL A CA 1
ATOM 2194 C C . VAL A 1 272 ? -17.710 -24.345 -29.694 1.00 30.92 272 VAL A C 1
ATOM 2196 O O . VAL A 1 272 ? -18.932 -24.199 -29.724 1.00 30.92 272 VAL A O 1
ATOM 2199 N N . GLY A 1 273 ? -16.889 -23.808 -30.591 1.00 31.94 273 GLY A N 1
ATOM 2200 C CA . GLY A 1 273 ? -17.331 -23.136 -31.808 1.00 31.94 273 GLY A CA 1
ATOM 2201 C C . GLY A 1 273 ? -16.165 -22.965 -32.775 1.00 31.94 273 GLY A C 1
ATOM 2202 O O . GLY A 1 273 ? -15.420 -21.998 -32.678 1.00 31.94 273 GLY A O 1
ATOM 2203 N N . HIS A 1 274 ? -16.000 -23.947 -33.660 1.00 31.92 274 HIS A N 1
ATOM 2204 C CA . HIS A 1 274 ? -15.250 -23.827 -34.908 1.00 31.92 274 HIS A CA 1
ATOM 2205 C C . HIS A 1 274 ? -16.009 -22.900 -35.865 1.00 31.92 274 HIS A C 1
ATOM 2207 O O . HIS A 1 274 ? -17.211 -23.089 -36.012 1.00 31.92 274 HIS A O 1
ATOM 2213 N N . GLU A 1 275 ? -15.311 -22.008 -36.571 1.00 32.06 275 GLU A N 1
ATOM 2214 C CA . GLU A 1 275 ? -15.440 -21.886 -38.031 1.00 32.06 275 GLU A CA 1
ATOM 2215 C C . GLU A 1 275 ? -14.321 -21.025 -38.640 1.00 32.06 275 GLU A C 1
ATOM 2217 O O . GLU A 1 275 ? -13.882 -20.016 -38.094 1.00 32.06 275 GLU A O 1
ATOM 2222 N N . THR A 1 276 ? -13.835 -21.520 -39.771 1.00 37.16 276 THR A N 1
ATOM 2223 C CA . THR A 1 276 ? -12.756 -21.053 -40.647 1.00 37.16 276 THR A CA 1
ATOM 2224 C C . THR A 1 276 ? -13.315 -20.311 -41.860 1.00 37.16 276 THR A C 1
ATOM 2226 O O . THR A 1 276 ? -14.303 -20.779 -42.412 1.00 37.16 276 THR A O 1
ATOM 2229 N N . GLN A 1 277 ? -12.613 -19.274 -42.340 1.00 32.81 277 GLN A N 1
ATOM 2230 C CA . GLN A 1 277 ? -12.412 -18.893 -43.763 1.00 32.81 277 GLN A CA 1
ATOM 2231 C C . GLN A 1 277 ? -11.458 -17.672 -43.785 1.00 32.81 277 GLN A C 1
ATOM 2233 O O . GLN A 1 277 ? -11.744 -16.681 -43.124 1.00 32.81 277 GLN A O 1
ATOM 2238 N N . THR A 1 278 ? -10.196 -17.726 -44.237 1.00 36.72 278 THR A N 1
ATOM 2239 C CA . THR A 1 278 ? -9.630 -17.765 -45.612 1.00 36.72 278 THR A CA 1
ATOM 2240 C C . THR A 1 278 ? -10.250 -16.784 -46.611 1.00 36.72 278 THR A C 1
ATOM 2242 O O . THR A 1 278 ? -11.373 -16.993 -47.057 1.00 36.72 278 THR A O 1
ATOM 2245 N N . GLY A 1 279 ? -9.464 -15.786 -47.031 1.00 33.62 279 GLY A N 1
ATOM 2246 C CA . GLY A 1 279 ? -9.721 -14.933 -48.194 1.00 33.62 279 GLY A CA 1
ATOM 2247 C C . GLY A 1 279 ? -8.532 -14.010 -48.480 1.00 33.62 279 GLY A C 1
ATOM 2248 O O . GLY A 1 279 ? -8.186 -13.171 -47.656 1.00 33.62 279 GLY A O 1
ATOM 2249 N N . GLU A 1 280 ? -7.885 -14.241 -49.617 1.00 33.34 280 GLU A N 1
ATOM 2250 C CA . GLU A 1 280 ? -6.632 -13.665 -50.116 1.00 33.34 280 GLU A CA 1
ATOM 2251 C C . GLU A 1 280 ? -6.735 -12.244 -50.716 1.00 33.34 280 GLU A C 1
ATOM 2253 O O . GLU A 1 280 ? -7.778 -11.832 -51.210 1.00 33.34 280 GLU A O 1
ATOM 2258 N N . VAL A 1 281 ? -5.579 -11.561 -50.696 1.00 38.75 281 VAL A N 1
ATOM 2259 C CA . VAL A 1 281 ? -4.911 -10.753 -51.747 1.00 38.75 281 VAL A CA 1
ATOM 2260 C C . VAL A 1 281 ? -5.738 -9.800 -52.632 1.00 38.75 281 VAL A C 1
ATOM 2262 O O . VAL A 1 281 ? -6.519 -10.207 -53.486 1.00 38.75 281 VAL A O 1
ATOM 2265 N N . GLY A 1 282 ? -5.368 -8.515 -52.570 1.00 33.53 282 GLY A N 1
ATOM 2266 C CA . GLY A 1 282 ? -5.608 -7.527 -53.625 1.00 33.53 282 GLY A CA 1
ATOM 2267 C C . GLY A 1 282 ? -4.907 -6.194 -53.334 1.00 33.53 282 GLY A C 1
ATOM 2268 O O . GLY A 1 282 ? -5.349 -5.435 -52.478 1.00 33.53 282 GLY A O 1
ATOM 2269 N N . GLU A 1 283 ? -3.811 -5.919 -54.041 1.00 38.31 283 GLU A N 1
ATOM 2270 C CA . GLU A 1 283 ? -3.074 -4.641 -54.056 1.00 38.31 283 GLU A CA 1
ATOM 2271 C C . GLU A 1 283 ? -3.388 -3.866 -55.376 1.00 38.31 283 GLU A C 1
ATOM 2273 O O . GLU A 1 283 ? -4.085 -4.407 -56.236 1.00 38.31 283 GLU A O 1
ATOM 2278 N N . PRO A 1 284 ? -2.923 -2.617 -55.594 1.00 57.88 284 PRO A N 1
ATOM 2279 C CA . PRO A 1 284 ? -3.647 -1.361 -55.363 1.00 57.88 284 PRO A CA 1
ATOM 2280 C C . PRO A 1 284 ? -3.979 -0.584 -56.666 1.00 57.88 284 PRO A C 1
ATOM 2282 O O . PRO A 1 284 ? -3.630 -1.014 -57.767 1.00 57.88 284 PRO A O 1
ATOM 2285 N N . PRO A 1 285 ? -4.547 0.640 -56.565 1.00 48.72 285 PRO A N 1
ATOM 2286 C CA . PRO A 1 285 ? -3.966 1.717 -57.374 1.00 48.72 285 PRO A CA 1
ATOM 2287 C C . PRO A 1 285 ? -3.845 3.104 -56.708 1.00 48.72 285 PRO A C 1
ATOM 2289 O O . PRO A 1 285 ? -4.403 3.423 -55.664 1.00 48.72 285 PRO A O 1
ATOM 2292 N N . ARG A 1 286 ? -3.045 3.905 -57.418 1.00 36.06 286 ARG A N 1
ATOM 2293 C CA . ARG A 1 286 ? -2.446 5.226 -57.177 1.00 36.06 286 ARG A CA 1
ATOM 2294 C C . ARG A 1 286 ? -3.392 6.413 -56.901 1.00 36.06 286 ARG A C 1
ATOM 2296 O O . ARG A 1 286 ? -4.427 6.558 -57.535 1.00 36.06 286 ARG A O 1
ATOM 2303 N N . LEU A 1 287 ? -2.848 7.333 -56.090 1.00 44.47 287 LEU A N 1
ATOM 2304 C CA . LEU A 1 287 ? -2.860 8.812 -56.138 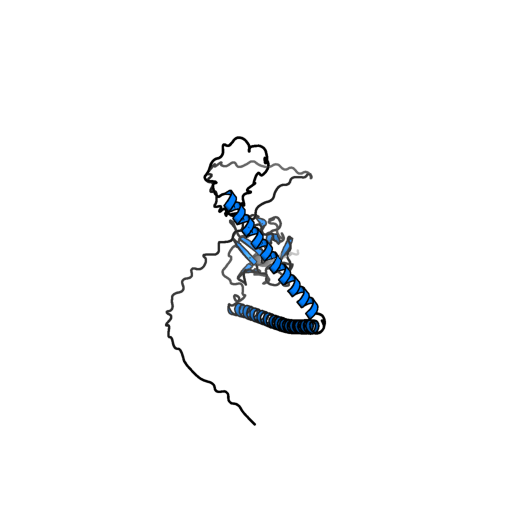1.00 44.47 287 LEU A CA 1
ATOM 2305 C C . LEU A 1 287 ? -4.146 9.558 -56.551 1.00 44.47 287 LEU A C 1
ATOM 2307 O O . LEU A 1 287 ? -4.470 9.650 -57.734 1.00 44.47 287 LEU A O 1
ATOM 2311 N N . ARG A 1 288 ? -4.684 10.348 -55.609 1.00 36.00 288 ARG A N 1
ATOM 2312 C CA . ARG A 1 288 ? -5.069 11.742 -55.886 1.00 36.00 288 ARG A CA 1
ATOM 2313 C C . ARG A 1 288 ? -5.065 12.607 -54.627 1.00 36.00 288 ARG A C 1
ATOM 2315 O O . ARG A 1 288 ? -5.569 12.224 -53.580 1.00 36.00 288 ARG A O 1
ATOM 2322 N N . SER A 1 289 ? -4.470 13.775 -54.787 1.00 42.34 289 SER A N 1
ATOM 2323 C CA . SER A 1 289 ? -4.474 14.933 -53.906 1.00 42.34 289 SER A CA 1
ATOM 2324 C C . SER A 1 289 ? -5.844 15.622 -53.884 1.00 42.34 289 SER A C 1
ATOM 2326 O O . SER A 1 289 ? -6.449 15.810 -54.937 1.00 42.34 289 SER A O 1
ATOM 2328 N N . SER A 1 290 ? -6.278 16.080 -52.707 1.00 38.25 290 SER A N 1
ATOM 2329 C CA . SER A 1 290 ? -7.064 17.313 -52.566 1.00 38.25 290 SER A CA 1
ATOM 2330 C C . SER A 1 290 ? -7.036 17.817 -51.123 1.00 38.25 290 SER A C 1
ATOM 2332 O O . SER A 1 290 ? -7.408 17.109 -50.189 1.00 38.25 290 SER A O 1
ATOM 2334 N N . GLU A 1 291 ? -6.593 19.060 -50.988 1.00 37.50 291 GLU A N 1
ATOM 2335 C CA . GLU A 1 291 ? -6.759 19.943 -49.840 1.00 37.50 291 GLU A CA 1
ATOM 2336 C C . GLU A 1 291 ? -8.246 20.181 -49.515 1.00 37.50 291 GLU A C 1
ATOM 2338 O O . GLU A 1 291 ? -9.089 20.142 -50.411 1.00 37.50 291 GLU A O 1
ATOM 2343 N N . GLY A 1 292 ? -8.546 20.537 -48.258 1.00 33.69 292 GLY A N 1
ATOM 2344 C CA . GLY A 1 292 ? -9.705 21.383 -47.948 1.00 33.69 292 GLY A CA 1
ATOM 2345 C C . GLY A 1 292 ? -10.584 20.971 -46.763 1.00 33.69 292 GLY A C 1
ATOM 2346 O O . GLY A 1 292 ? -11.520 20.199 -46.927 1.00 33.69 292 GLY A O 1
ATOM 2347 N N . GLY A 1 293 ? -10.389 21.647 -45.624 1.00 35.00 293 GLY A N 1
ATOM 2348 C CA . GLY A 1 293 ? -11.510 22.228 -44.865 1.00 35.00 293 GLY A CA 1
ATOM 2349 C C . GLY A 1 293 ? -12.011 21.497 -43.602 1.00 35.00 293 GLY A C 1
ATOM 2350 O O . GLY A 1 293 ? -12.167 20.279 -43.615 1.00 35.00 293 GLY A O 1
ATOM 2351 N N . PRO A 1 294 ? -12.302 22.230 -42.502 1.00 50.34 294 PRO A N 1
ATOM 2352 C CA . PRO A 1 294 ? -12.672 21.657 -41.209 1.00 50.34 294 PRO A CA 1
ATOM 2353 C C . PRO A 1 294 ? -14.191 21.485 -41.044 1.00 50.34 294 PRO A C 1
ATOM 2355 O O . PRO A 1 294 ? -14.973 22.365 -41.400 1.00 50.34 294 PRO A O 1
ATOM 2358 N N . GLY A 1 295 ? -14.601 20.389 -40.401 1.00 35.06 295 GLY A N 1
ATOM 2359 C CA . GLY A 1 295 ? -15.989 20.146 -40.001 1.00 35.06 295 GLY A CA 1
ATOM 2360 C C . GLY A 1 295 ? -16.088 19.346 -38.698 1.00 35.06 295 GLY A C 1
ATOM 2361 O O . GLY A 1 295 ? -15.828 18.149 -38.671 1.00 35.06 295 GLY A O 1
ATOM 2362 N N . ARG A 1 296 ? -16.481 20.018 -37.610 1.00 38.75 296 ARG A N 1
ATOM 2363 C CA . ARG A 1 296 ? -17.284 19.448 -36.500 1.00 38.75 296 ARG A CA 1
ATOM 2364 C C . ARG A 1 296 ? -18.775 19.634 -36.860 1.00 38.75 296 ARG A C 1
ATOM 2366 O O . ARG A 1 296 ? -19.017 20.465 -37.735 1.00 38.75 296 ARG A O 1
ATOM 2373 N N . PRO A 1 297 ? -19.781 19.041 -36.171 1.00 54.19 297 PRO A N 1
ATOM 2374 C CA . PRO A 1 297 ? -19.814 18.196 -34.953 1.00 54.19 297 PRO A CA 1
ATOM 2375 C C . PRO A 1 297 ? -20.563 16.846 -35.225 1.00 54.19 297 PRO A C 1
ATOM 2377 O O . PRO A 1 297 ? -20.899 16.568 -36.367 1.00 54.19 297 PRO A O 1
ATOM 2380 N N . THR A 1 298 ? -20.859 15.895 -34.319 1.00 32.06 298 THR A N 1
ATOM 2381 C CA . THR A 1 298 ? -21.883 15.938 -33.246 1.00 32.06 298 THR A CA 1
ATOM 2382 C C . THR A 1 298 ? -22.028 14.546 -32.573 1.00 32.06 298 THR A C 1
ATOM 2384 O O . THR A 1 298 ? -22.006 13.529 -33.250 1.00 32.06 298 THR A O 1
ATOM 2387 N N . ALA A 1 299 ? -22.183 14.561 -31.243 1.00 30.34 299 ALA A N 1
ATOM 2388 C CA . ALA A 1 299 ? -22.882 13.680 -30.282 1.00 30.34 299 ALA A CA 1
ATOM 2389 C C . ALA 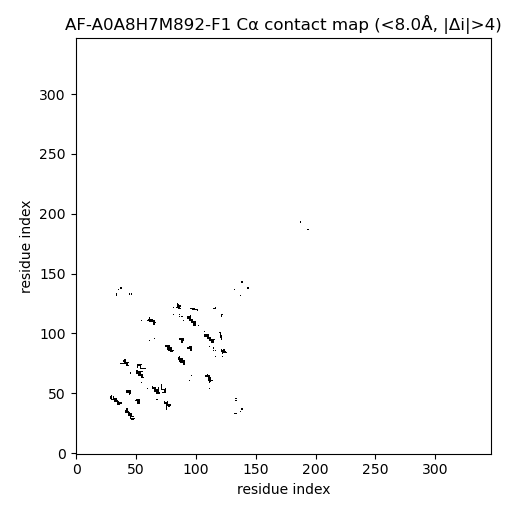A 1 299 ? -23.282 12.192 -30.545 1.00 30.34 299 ALA A C 1
ATOM 2391 O O . ALA A 1 299 ? -24.028 11.879 -31.466 1.00 30.34 299 ALA A O 1
ATOM 2392 N N . SER A 1 300 ? -23.031 11.372 -29.502 1.00 30.89 300 SER A N 1
ATOM 2393 C CA . SER A 1 300 ? -24.004 10.583 -28.685 1.00 30.89 300 SER A CA 1
ATOM 2394 C C . SER A 1 300 ? -23.855 9.044 -28.598 1.00 30.89 300 SER A C 1
ATOM 2396 O O . SER A 1 300 ? -23.387 8.396 -29.523 1.00 30.89 300 SER A O 1
ATOM 2398 N N . LEU A 1 301 ? -24.354 8.522 -27.455 1.00 29.47 301 LEU A N 1
ATOM 2399 C CA . LEU A 1 301 ? -24.576 7.131 -26.983 1.00 29.47 301 LEU A CA 1
ATOM 2400 C C . LEU A 1 301 ? -23.357 6.393 -26.383 1.00 29.47 301 LEU A C 1
ATOM 2402 O O . LEU A 1 301 ? -22.370 6.175 -27.065 1.00 29.47 301 LEU A O 1
ATOM 2406 N N . ALA A 1 302 ? -23.263 6.115 -25.072 1.00 30.03 302 ALA A N 1
ATOM 2407 C CA . ALA A 1 302 ? -24.112 5.368 -24.114 1.00 30.03 302 ALA A CA 1
ATOM 2408 C C . ALA A 1 302 ? -23.975 3.829 -24.204 1.00 30.03 302 ALA A C 1
ATOM 2410 O O . ALA A 1 302 ? -24.038 3.281 -25.299 1.00 30.03 302 ALA A O 1
ATOM 2411 N N . HIS A 1 303 ? -23.962 3.184 -23.019 1.00 29.06 303 HIS A N 1
ATOM 2412 C CA . HIS A 1 303 ? -23.869 1.738 -22.675 1.00 29.06 303 HIS A CA 1
ATOM 2413 C C . HIS A 1 303 ? -22.423 1.225 -22.497 1.00 29.06 303 HIS A C 1
ATOM 2415 O O . HIS A 1 303 ? -21.556 1.548 -23.290 1.00 29.06 303 HIS A O 1
ATOM 2421 N N . GLY A 1 304 ? -22.048 0.441 -21.482 1.00 25.88 304 GLY A N 1
ATOM 2422 C CA . GLY A 1 304 ? -22.765 -0.240 -20.403 1.00 25.88 304 GLY A CA 1
ATOM 2423 C C . GLY A 1 304 ? -21.739 -0.905 -19.462 1.00 25.88 304 GLY A C 1
ATOM 2424 O O . GLY A 1 304 ? -20.566 -1.031 -19.801 1.00 25.88 304 GLY A O 1
ATOM 2425 N N . TRP A 1 305 ? -22.173 -1.252 -18.252 1.00 26.98 305 TRP A N 1
ATOM 2426 C CA . TRP A 1 305 ? -21.367 -1.816 -17.161 1.00 26.98 305 TRP A CA 1
ATOM 2427 C C . TRP A 1 305 ? -21.088 -3.331 -17.302 1.00 26.98 305 TRP A C 1
ATOM 2429 O O . TRP A 1 305 ? -21.823 -4.026 -17.997 1.00 26.98 305 TRP A O 1
ATOM 2439 N N . ALA A 1 306 ? -20.128 -3.807 -16.484 1.00 28.28 306 ALA A N 1
ATOM 2440 C CA . ALA A 1 306 ? -19.756 -5.193 -16.117 1.00 28.28 306 ALA A CA 1
ATOM 2441 C C . ALA A 1 306 ? -18.633 -5.834 -16.972 1.00 28.28 306 ALA A C 1
ATOM 2443 O O . ALA A 1 306 ? -18.582 -5.638 -18.173 1.00 28.28 306 ALA A O 1
ATOM 2444 N N . ALA A 1 307 ? -17.669 -6.601 -16.446 1.00 30.88 307 ALA A N 1
ATOM 2445 C CA . ALA A 1 307 ? -17.539 -7.275 -15.155 1.00 30.88 307 ALA A CA 1
ATOM 2446 C C . ALA A 1 307 ? -16.056 -7.402 -14.732 1.00 30.88 307 ALA A C 1
ATOM 2448 O O . ALA A 1 307 ? -15.164 -7.533 -15.567 1.00 30.88 307 ALA A O 1
ATOM 2449 N N . GLN A 1 308 ? -15.816 -7.408 -13.418 1.00 31.05 308 GLN A N 1
ATOM 2450 C CA . GLN A 1 308 ? -14.555 -7.807 -12.788 1.00 31.05 308 GLN A CA 1
ATOM 2451 C C . GLN A 1 308 ? -14.330 -9.315 -12.949 1.00 31.05 308 GLN A C 1
ATOM 2453 O O . GLN A 1 308 ? -15.172 -10.111 -12.535 1.00 31.05 308 GLN A O 1
ATOM 2458 N N . THR A 1 309 ? -13.158 -9.713 -13.440 1.00 31.41 309 THR A N 1
ATOM 2459 C CA . THR A 1 309 ? -12.653 -11.081 -13.279 1.00 31.41 309 THR A CA 1
ATOM 2460 C C . THR A 1 309 ? -11.404 -11.069 -12.410 1.00 31.41 309 THR A C 1
ATOM 2462 O O . THR A 1 309 ? -10.353 -10.560 -12.791 1.00 31.41 309 THR A O 1
ATOM 2465 N N . SER A 1 310 ? -11.565 -11.637 -11.217 1.00 31.36 310 SER A N 1
ATOM 2466 C CA . SER A 1 310 ? -10.517 -12.022 -10.277 1.00 31.36 310 SER A CA 1
ATOM 2467 C C . SER A 1 310 ? -9.637 -13.111 -10.894 1.00 31.36 310 SER A C 1
ATOM 2469 O O . SER A 1 310 ? -10.139 -14.193 -11.187 1.00 31.36 310 SER A O 1
ATOM 2471 N N . SER A 1 311 ? -8.333 -12.860 -11.021 1.00 29.25 311 SER A N 1
ATOM 2472 C CA . SER A 1 311 ? -7.331 -13.877 -11.359 1.00 29.25 311 SER A CA 1
ATOM 2473 C C . SER A 1 311 ? -6.281 -13.933 -10.250 1.00 29.25 311 SER A C 1
ATOM 2475 O O . SER A 1 311 ? -5.226 -13.306 -10.328 1.00 29.25 311 SER A O 1
ATOM 2477 N N . ARG A 1 312 ? -6.608 -14.668 -9.183 1.00 36.16 312 ARG A N 1
ATOM 2478 C CA . ARG A 1 312 ? -5.609 -15.373 -8.372 1.00 36.16 312 ARG A CA 1
ATOM 2479 C C . ARG A 1 312 ? -5.240 -16.655 -9.124 1.00 36.16 312 ARG A C 1
ATOM 2481 O O . ARG A 1 312 ? -6.074 -17.179 -9.850 1.00 36.16 312 ARG A O 1
ATOM 2488 N N . ASP A 1 313 ? -4.011 -17.110 -8.903 1.00 35.47 313 ASP A N 1
ATOM 2489 C CA . ASP A 1 313 ? -3.422 -18.381 -9.354 1.00 35.47 313 ASP A CA 1
ATOM 2490 C C . ASP A 1 313 ? -2.636 -18.305 -10.669 1.00 35.47 313 ASP A C 1
ATOM 2492 O O . ASP A 1 313 ? -3.144 -18.645 -11.729 1.00 35.47 313 ASP A O 1
ATOM 2496 N N . LEU A 1 314 ? -1.365 -17.883 -10.584 1.00 33.47 314 LEU A N 1
ATOM 2497 C CA . LEU A 1 314 ? -0.271 -18.367 -11.446 1.00 33.47 314 LEU A CA 1
ATOM 2498 C C . LEU A 1 314 ? 1.077 -17.788 -10.981 1.00 33.47 314 LEU A C 1
ATOM 2500 O O . LEU A 1 314 ? 1.624 -16.861 -11.570 1.00 33.47 314 LEU A O 1
ATOM 2504 N N . TRP A 1 315 ? 1.611 -18.339 -9.892 1.00 34.34 315 TRP A N 1
ATOM 2505 C CA . TRP A 1 315 ? 3.029 -18.227 -9.542 1.00 34.34 315 TRP A CA 1
ATOM 2506 C C . TRP A 1 315 ? 3.511 -19.608 -9.124 1.00 34.34 315 TRP A C 1
ATOM 2508 O O . TRP A 1 315 ? 3.558 -19.911 -7.943 1.00 34.34 315 TRP A O 1
ATOM 2518 N N . ASP A 1 316 ? 3.837 -20.442 -10.104 1.00 35.59 316 ASP A N 1
ATOM 2519 C CA . ASP A 1 316 ? 4.712 -21.587 -9.889 1.00 35.59 316 ASP A CA 1
ATOM 2520 C C . ASP A 1 316 ? 5.491 -21.868 -11.169 1.00 35.59 316 ASP A C 1
ATOM 2522 O O . ASP A 1 316 ? 4.930 -22.016 -12.254 1.00 35.59 316 ASP A O 1
ATOM 2526 N N . GLY A 1 317 ? 6.809 -21.945 -11.016 1.00 33.03 317 GLY A N 1
ATOM 2527 C CA . GLY A 1 317 ? 7.708 -22.431 -12.049 1.00 33.03 317 GLY A CA 1
ATOM 2528 C C . GLY A 1 317 ? 8.602 -21.354 -12.630 1.00 33.03 317 GLY A C 1
ATOM 2529 O O . GLY A 1 317 ? 8.417 -20.973 -13.775 1.00 33.03 317 GLY A O 1
ATOM 2530 N N . TRP A 1 318 ? 9.610 -20.932 -11.867 1.00 35.84 318 TRP A N 1
ATOM 2531 C CA . TRP A 1 318 ? 10.926 -20.550 -12.393 1.00 35.84 318 TRP A CA 1
ATOM 2532 C C . TRP A 1 318 ? 11.961 -20.698 -11.267 1.00 35.84 318 TRP A C 1
ATOM 2534 O O . TRP A 1 318 ? 12.463 -19.727 -10.717 1.00 35.84 318 TRP A O 1
ATOM 2544 N N . ASP A 1 319 ? 12.242 -21.946 -10.884 1.00 37.41 319 ASP A N 1
ATOM 2545 C CA . ASP A 1 319 ? 13.511 -22.284 -10.236 1.00 37.41 319 ASP A CA 1
ATOM 2546 C C . ASP A 1 319 ? 13.888 -23.739 -10.548 1.00 37.41 319 ASP A C 1
ATOM 2548 O O . ASP A 1 319 ? 13.357 -24.698 -9.988 1.00 37.41 319 ASP A O 1
ATOM 2552 N N . LYS A 1 320 ? 14.781 -23.911 -11.521 1.00 37.31 320 LYS A N 1
ATOM 2553 C CA . LYS A 1 320 ? 15.545 -25.146 -11.704 1.00 37.31 320 LYS A CA 1
ATOM 2554 C C . LYS A 1 320 ? 16.991 -24.760 -11.959 1.00 37.31 320 LYS A C 1
ATOM 2556 O O . LYS A 1 320 ? 17.456 -24.765 -13.093 1.00 37.31 320 LYS A O 1
ATOM 2561 N N . THR A 1 321 ? 17.708 -24.464 -10.881 1.00 39.78 321 THR A N 1
ATOM 2562 C CA . THR A 1 321 ? 19.158 -24.654 -10.853 1.00 39.78 321 THR A CA 1
ATOM 2563 C C . THR A 1 321 ? 19.504 -25.736 -9.833 1.00 39.78 321 THR A C 1
ATOM 2565 O O . THR A 1 321 ? 19.300 -25.626 -8.628 1.00 39.78 321 THR A O 1
ATOM 2568 N N . THR A 1 322 ? 19.982 -26.855 -10.365 1.00 38.69 322 THR A N 1
ATOM 2569 C CA . THR A 1 322 ? 20.496 -28.028 -9.658 1.00 38.69 322 THR A CA 1
ATOM 2570 C C . THR A 1 322 ? 21.624 -27.653 -8.693 1.00 38.69 322 THR A C 1
ATOM 2572 O O . THR A 1 322 ? 22.743 -27.381 -9.127 1.00 38.69 322 THR A O 1
ATOM 2575 N N . ARG A 1 323 ? 21.367 -27.714 -7.379 1.00 36.00 323 ARG A N 1
ATOM 2576 C CA . ARG A 1 323 ? 22.418 -27.792 -6.352 1.00 36.00 323 ARG A CA 1
ATOM 2577 C C . ARG A 1 323 ? 22.775 -29.254 -6.088 1.00 36.00 323 ARG A C 1
ATOM 2579 O O . ARG A 1 323 ? 21.933 -30.045 -5.673 1.00 36.00 323 ARG A O 1
ATOM 2586 N N . LYS A 1 324 ? 24.048 -29.588 -6.321 1.00 41.28 324 LYS A N 1
ATOM 2587 C CA . LYS A 1 324 ? 24.687 -30.830 -5.869 1.00 41.28 324 LYS A CA 1
ATOM 2588 C C . LYS A 1 324 ? 24.638 -30.904 -4.340 1.00 41.28 324 LYS A C 1
ATOM 2590 O O . LYS A 1 324 ? 24.915 -29.919 -3.658 1.00 41.28 324 LYS A O 1
ATOM 2595 N N . GLY A 1 325 ? 24.252 -32.073 -3.836 1.00 36.59 325 GLY A N 1
ATOM 2596 C CA . GLY A 1 325 ? 24.077 -32.353 -2.417 1.00 36.59 325 GLY A CA 1
ATOM 2597 C C . GLY A 1 325 ? 25.387 -32.379 -1.630 1.00 36.59 325 GLY A C 1
ATOM 2598 O O . GLY A 1 325 ? 26.422 -32.816 -2.127 1.00 36.59 325 GLY A O 1
ATOM 2599 N N . VAL A 1 326 ? 25.292 -31.945 -0.375 1.00 41.31 326 VAL A N 1
ATOM 2600 C CA . VAL A 1 326 ? 26.285 -32.170 0.681 1.00 41.31 326 VAL A CA 1
ATOM 2601 C C . VAL A 1 326 ? 25.577 -32.952 1.798 1.00 41.31 326 VAL A C 1
ATOM 2603 O O . VAL A 1 326 ? 24.462 -32.566 2.165 1.00 41.31 326 VAL A O 1
ATOM 2606 N N . PRO A 1 327 ? 26.152 -34.044 2.338 1.00 44.81 327 PRO A N 1
ATOM 2607 C CA . PRO A 1 327 ? 25.496 -34.851 3.364 1.00 44.81 327 PRO A CA 1
ATOM 2608 C C . PRO A 1 327 ? 25.482 -34.126 4.715 1.00 44.81 327 PRO A C 1
ATOM 2610 O O . PRO A 1 327 ? 26.500 -33.597 5.158 1.00 44.81 327 PRO A O 1
ATOM 2613 N N . ARG A 1 328 ? 24.335 -34.140 5.400 1.00 39.44 328 ARG A N 1
ATOM 2614 C CA . ARG A 1 328 ? 24.223 -33.731 6.806 1.00 39.44 328 ARG A CA 1
ATOM 2615 C C . ARG A 1 328 ? 24.486 -34.939 7.703 1.00 39.44 328 ARG A C 1
ATOM 2617 O O . ARG A 1 328 ? 23.690 -35.873 7.713 1.00 39.44 328 ARG A O 1
ATOM 2624 N N . HIS A 1 329 ? 25.558 -34.888 8.488 1.00 37.38 329 HIS A N 1
ATOM 2625 C CA . HIS A 1 329 ? 25.692 -35.714 9.683 1.00 37.38 329 HIS A CA 1
ATOM 2626 C C . HIS A 1 329 ? 24.881 -35.082 10.819 1.00 37.38 329 HIS A C 1
ATOM 2628 O O . HIS A 1 329 ? 25.118 -33.942 11.211 1.00 37.38 329 HIS A O 1
ATOM 2634 N N . SER A 1 330 ? 23.905 -35.827 11.329 1.00 37.44 330 SER A N 1
ATOM 2635 C CA . SER A 1 330 ? 23.217 -35.559 12.588 1.00 37.44 330 SER A CA 1
ATOM 2636 C C . SER A 1 330 ? 24.040 -36.123 13.745 1.00 37.44 330 SER A C 1
ATOM 2638 O O . SER A 1 330 ? 24.266 -37.332 13.791 1.00 37.44 330 SER A O 1
ATOM 2640 N N . VAL A 1 331 ? 24.432 -35.280 14.699 1.00 39.50 331 VAL A N 1
ATOM 2641 C CA . VAL A 1 331 ? 24.885 -35.722 16.024 1.00 39.50 331 VAL A CA 1
ATOM 2642 C C . VAL A 1 331 ? 24.057 -34.985 17.071 1.00 39.50 331 VAL A C 1
ATOM 2644 O O . VAL A 1 331 ? 24.067 -33.760 17.150 1.00 39.50 331 VAL A O 1
ATOM 2647 N N . TYR A 1 332 ? 23.297 -35.774 17.824 1.00 39.78 332 TYR A N 1
ATOM 2648 C CA . TYR A 1 332 ? 22.633 -35.405 19.067 1.00 39.78 332 TYR A CA 1
ATOM 2649 C C . TYR A 1 332 ? 23.680 -35.275 20.175 1.00 39.78 332 TYR A C 1
ATOM 2651 O O . TYR A 1 332 ? 24.409 -36.236 20.400 1.00 39.78 332 TYR A O 1
ATOM 2659 N N . THR A 1 333 ? 23.651 -34.188 20.944 1.00 40.81 333 THR A N 1
ATOM 2660 C CA . THR A 1 333 ? 24.023 -34.210 22.368 1.00 40.81 333 THR A CA 1
ATOM 2661 C C . THR A 1 333 ? 23.230 -33.150 23.140 1.00 40.81 333 THR A C 1
ATOM 2663 O O . THR A 1 333 ? 23.252 -31.962 22.828 1.00 40.81 333 THR A O 1
ATOM 2666 N N . ARG A 1 334 ? 22.498 -33.612 24.160 1.00 44.69 334 ARG A N 1
ATOM 2667 C CA . ARG A 1 334 ? 22.037 -32.814 25.308 1.00 44.69 334 ARG A CA 1
ATOM 2668 C C . ARG A 1 334 ? 23.242 -32.480 26.194 1.00 44.69 334 ARG A C 1
ATOM 2670 O O . ARG A 1 334 ? 24.155 -33.302 26.277 1.00 44.69 334 ARG A O 1
ATOM 2677 N N . PRO A 1 335 ? 23.161 -31.395 26.973 1.00 52.94 335 PRO A N 1
ATOM 2678 C CA . PRO A 1 335 ? 23.640 -31.478 28.342 1.00 52.94 335 PRO A CA 1
ATOM 2679 C C . PRO A 1 335 ? 22.558 -31.067 29.342 1.00 52.94 335 PRO A C 1
ATOM 2681 O O . PRO A 1 335 ? 21.901 -30.033 29.220 1.00 52.94 335 PRO A O 1
ATOM 2684 N N . ASP A 1 336 ? 22.404 -31.938 30.329 1.00 48.19 336 ASP A N 1
ATOM 2685 C CA . ASP A 1 336 ? 21.700 -31.720 31.579 1.00 48.19 336 ASP A CA 1
ATOM 2686 C C . ASP A 1 336 ? 22.410 -30.666 32.452 1.00 48.19 336 ASP A C 1
ATOM 2688 O O . ASP A 1 336 ? 23.634 -30.583 32.467 1.00 48.19 336 ASP A O 1
ATOM 2692 N N . GLY A 1 337 ? 21.619 -29.948 33.256 1.00 42.62 337 GLY A N 1
ATOM 2693 C CA . GLY A 1 337 ? 21.865 -29.832 34.699 1.00 42.62 337 GLY A CA 1
ATOM 2694 C C . GLY A 1 337 ? 22.865 -28.791 35.229 1.00 42.62 337 GLY A C 1
ATOM 2695 O O . GLY A 1 337 ? 24.074 -28.961 35.150 1.00 42.62 337 GLY A O 1
ATOM 2696 N N . GLY A 1 338 ? 22.332 -27.805 35.960 1.00 39.62 338 GLY A N 1
ATOM 2697 C CA . GLY A 1 338 ? 23.048 -26.998 36.963 1.00 39.62 338 GLY A CA 1
ATOM 2698 C C . GLY A 1 338 ? 22.427 -25.600 37.054 1.00 39.62 338 GLY A C 1
ATOM 2699 O O . GLY A 1 338 ? 22.570 -24.813 36.133 1.00 39.62 338 GLY A O 1
ATOM 2700 N N . GLY A 1 339 ? 21.635 -25.215 38.057 1.00 44.56 339 GLY A N 1
ATOM 2701 C CA . GLY A 1 339 ? 21.815 -25.450 39.490 1.00 44.56 339 GLY A CA 1
ATOM 2702 C C . GLY A 1 339 ? 22.480 -24.231 40.148 1.00 44.56 339 GLY A C 1
ATOM 2703 O O . GLY A 1 339 ? 23.526 -24.378 40.767 1.00 44.56 339 GLY A O 1
ATOM 2704 N N . GLY A 1 340 ? 21.924 -23.025 39.966 1.00 44.81 340 GLY A N 1
ATOM 2705 C CA . GLY A 1 340 ? 22.460 -21.775 40.519 1.00 44.81 340 GLY A CA 1
ATOM 2706 C C . GLY A 1 340 ? 21.726 -21.344 41.789 1.00 44.81 340 GLY A C 1
ATOM 2707 O O . GLY A 1 340 ? 20.580 -20.906 41.722 1.00 44.81 340 GLY A O 1
ATOM 2708 N N . ARG A 1 341 ? 22.398 -21.487 42.937 1.00 50.03 341 ARG A N 1
ATOM 2709 C CA . ARG A 1 341 ? 22.006 -20.964 44.255 1.00 50.03 341 ARG A CA 1
ATOM 2710 C C . ARG A 1 341 ? 22.009 -19.433 44.265 1.00 50.03 341 ARG A C 1
ATOM 2712 O O . ARG A 1 341 ? 22.970 -18.812 43.826 1.00 50.03 341 ARG A O 1
ATOM 2719 N N . THR A 1 342 ? 20.977 -18.858 44.869 1.00 51.72 342 THR A N 1
ATOM 2720 C CA . THR A 1 342 ? 20.935 -17.486 45.380 1.00 51.72 342 THR A CA 1
ATOM 2721 C C . THR A 1 342 ? 21.822 -17.361 46.620 1.00 51.72 342 THR A C 1
ATOM 2723 O O . THR A 1 342 ? 21.674 -18.123 47.575 1.00 51.72 342 THR A O 1
ATOM 2726 N N . GLN A 1 343 ? 22.739 -16.396 46.604 1.00 55.38 343 GLN A N 1
ATOM 2727 C CA . GLN A 1 343 ? 23.486 -15.952 47.775 1.00 55.38 343 GLN A CA 1
ATOM 2728 C C . GLN A 1 343 ? 22.813 -14.679 48.299 1.00 55.38 343 GLN A C 1
ATOM 2730 O O . GLN A 1 343 ? 22.631 -13.711 47.564 1.00 55.38 343 GLN A O 1
ATOM 2735 N N . VAL A 1 344 ? 22.363 -14.747 49.549 1.00 58.72 344 VAL A N 1
ATOM 2736 C CA . VAL A 1 344 ? 21.859 -13.625 50.339 1.00 58.72 344 VAL A CA 1
ATOM 2737 C C . VAL A 1 344 ? 23.073 -13.024 51.030 1.00 58.72 344 VAL A C 1
ATOM 2739 O O . VAL A 1 344 ? 23.692 -13.713 51.839 1.00 58.72 344 VAL A O 1
ATOM 2742 N N . ASP A 1 345 ? 23.410 -11.778 50.713 1.00 57.81 345 ASP A N 1
ATOM 2743 C CA . ASP A 1 345 ? 24.348 -11.003 51.521 1.00 57.81 345 ASP A CA 1
ATOM 2744 C C . ASP A 1 345 ? 23.566 -10.167 52.531 1.00 57.81 345 ASP A C 1
ATOM 2746 O O . ASP A 1 345 ? 22.638 -9.427 52.199 1.00 57.81 345 ASP A O 1
ATOM 2750 N N . THR A 1 346 ? 23.965 -10.337 53.786 1.00 62.38 346 THR A N 1
ATOM 2751 C CA . THR A 1 346 ? 23.532 -9.567 54.947 1.00 62.38 346 THR A CA 1
ATOM 2752 C C . THR A 1 346 ? 24.783 -8.883 55.467 1.00 62.38 346 THR A C 1
ATOM 2754 O O . THR A 1 346 ? 25.679 -9.589 55.919 1.00 62.38 346 THR A O 1
ATOM 2757 N N . THR A 1 347 ? 24.833 -7.553 55.396 1.00 65.69 347 THR A N 1
ATOM 2758 C CA . THR A 1 347 ? 25.498 -6.656 56.361 1.00 65.69 347 THR A CA 1
ATOM 2759 C C . THR A 1 347 ? 25.094 -5.224 56.076 1.00 65.69 347 THR A C 1
ATOM 2761 O O . THR A 1 347 ? 25.135 -4.845 54.883 1.00 65.69 347 THR A O 1
#

Organism: NCBI:txid456999

InterPro domains:
  IPR000772 Ricin B, lectin domain [PF14200] (32-113)
  IPR035992 Ricin B-like lectins [SSF50370] (29-128)

Solvent-accessible surface area (backbone atoms only — not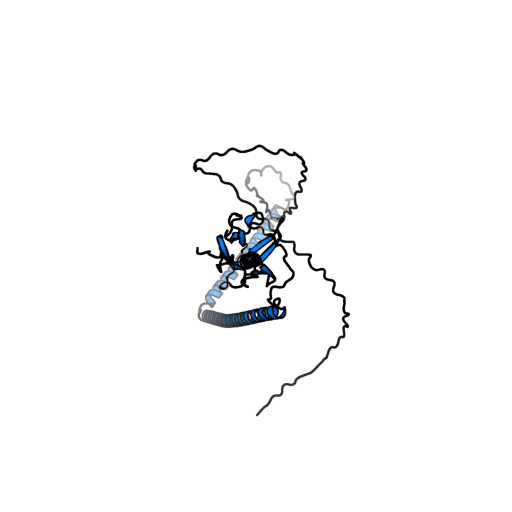 comparable to full-atom values): 23255 Å² total; per-residue (Å²): 140,84,86,84,84,84,83,82,78,84,68,67,67,63,60,54,56,58,52,56,54,52,51,54,52,53,60,56,37,70,77,36,68,37,78,42,82,42,96,96,29,26,34,42,29,32,63,68,80,71,31,23,44,20,51,82,45,99,77,70,48,72,73,31,50,48,44,72,32,88,86,58,42,77,40,51,29,40,81,41,80,51,100,87,37,26,34,48,24,49,62,90,79,55,25,17,50,27,40,58,93,58,57,96,48,93,85,60,56,38,20,29,29,77,59,50,91,87,42,72,39,34,54,43,80,87,80,88,88,73,87,78,71,75,79,60,74,71,81,43,74,65,56,56,50,50,55,50,52,54,51,51,52,56,49,50,53,54,49,55,53,50,52,54,53,50,55,54,51,51,54,52,49,55,51,50,52,49,53,50,51,52,51,52,51,51,53,62,69,70,42,89,56,53,68,56,56,50,52,51,50,53,50,50,52,54,50,51,54,53,50,50,52,54,52,52,52,51,51,51,50,50,52,51,50,51,50,56,73,67,48,78,74,92,66,88,73,91,88,84,87,86,88,83,85,82,94,84,84,82,84,81,86,79,86,84,84,82,88,82,90,83,89,85,86,88,83,85,87,86,81,89,80,89,87,86,84,90,85,83,91,87,86,89,87,82,89,83,89,80,89,85,86,91,81,86,88,85,90,86,85,88,88,81,86,87,80,91,80,90,80,81,90,87,89,84,88,90,83,90,79,90,75,84,85,78,89,83,85,86,79,91,80,87,80,83,91,83,87,82,80,87,81,85,88,85,133

pLDDT: mean 70.91, std 25.71, range [22.44, 98.62]

Nearest PDB structures (foldseek):
  4izx-assembly1_A  TM=8.621E-01  e=1.548E-04  Macrolepiota procera
  3nbd-assembly1_B  TM=7.941E-01  e=1.963E-03  Clitocybe nebularis

Sequence (347 aa):
MLATSSEAYPNQQVENMHYTATYELTKFLRIKWYIQRSGKGYKIKNVQSGVYLSSYSPNPKNATPVGTSLTHGPADWHIIRTHDGFTIQYGEDGKAIDLHHGLDTAGNPMHLWDAAPQHAVHRWKFERIGDEVGGEAAETVEDRISVLCEQIRKKGIQIAMKDAEILTKDRLLARKEQELQEALQTHHEALPNNGEIQSQMDALRNQMERLELLVQDNVLLLNTYVHWLQTPFATKPNNTMYNKVFPNYRLATKDFKTGLKDRLILRPLVRVGHETQTGEVGEPPRLRSSEGGPGRPTASLAHGWAAQTSSRDLWDGWDKTTRKGVPRHSVYTRPDGGGGRTQVDTT

Radius of gyration: 46.37 Å; Cα contacts (8 Å, |Δi|>4): 229; chains: 1; bounding box: 134×88×118 Å

Foldseek 3Di:
DDDDDDDDDPPPPVVVVVVVVVVVVVVVQQPDWAWADDDPATWIARLVVRFTWDFPDPDFDWFTFIDGDPPGDTFGWHWADDPQATAIAGPPPQWTWFQVVPDPDPPRTIGTDRDDRPDPRRGDHDDDPDDDRRPPPRCDVVNVVVVVVVVVVVVVVVVVVVVVVVVVVVVVVVVVVVVVVVVVVVVVVPPPCVVVVVVVVVVVVVVVVVVVVVVVVVVVVVVVVVVVVVPPPPDDDDDDDPDPDDDDDDDDDDDDDDDDDDDDDDDDDDDDDDDDDDDDDDDDDDDDDDDDDDDDDDDDDDDDDDDDDDDDDDDDDDDDDDDDDDDDDDDDDDDDDDDDDDDDDDD